Protein AF-A0A0G1ZXP6-F1 (afdb_monomer)

Foldseek 3Di:
DDDPQDQQPVLVVLLVVLVVVLVVLVVCLVPDPDPVLSVLSVVLVVVLVVLVVVLVVVLCVQVDDDPPPPPPPDDDPPDPDDDDDDPVVVSVVRRDDDPLLVVLSVLLVVLLVVLVVCQVPDPDNDSLSVLSNNLSSLLSNLQSQLVVLVVVLDLSSLSSSLSSLVSSLVSLVSNLVSVVVCVVVVVDDPVCVVSNVVSVVSNVVSVVVSVVSVVSNPRPPPPPDD

Solvent-accessible surface area (backbone atoms only — not comparable to full-atom values): 12667 Å² total; per-residue (Å²): 133,87,80,89,74,81,44,62,81,59,56,50,66,56,36,52,53,36,50,50,58,52,50,48,56,64,58,51,65,80,70,67,90,49,72,69,51,46,54,48,51,50,54,53,52,52,51,49,54,55,53,50,53,53,51,50,53,56,48,44,67,73,71,42,84,75,71,78,79,72,80,68,81,78,82,75,77,87,75,86,75,81,90,83,59,61,67,72,55,48,51,61,71,62,34,72,68,57,70,66,57,53,53,47,39,58,50,24,53,54,48,20,53,50,21,46,54,52,32,76,70,38,98,62,60,47,56,48,30,51,47,31,22,59,27,26,45,47,28,48,45,26,45,50,52,14,53,62,25,43,76,66,78,40,50,66,31,17,48,50,16,25,49,27,29,53,50,24,39,51,28,39,50,52,33,43,55,32,52,51,51,37,42,77,69,64,76,48,59,82,83,56,46,62,61,52,53,49,36,54,50,51,43,51,51,38,54,54,51,28,51,56,32,50,71,65,27,78,80,76,82,70,77,74,88,124

Radius of gyration: 20.09 Å; Cα contacts (8 Å, |Δi|>4): 188; chains: 1; bounding box: 56×38×57 Å

Sequence (226 aa):
MPHNHHPWMFLRDEIDVLEEEFDALFDHKNHAHDPVAHEAEERILEEQVVTEEQSEAELAVRLGPRKEFSSAPMEIPSLAIEPALPLKEALRQSAARDPFYERVFEWAGRLGVWARARYETGNEKQSDFFRIQVNAYLVPVKLASAFGHEAQEDSSAALIAAKEADLAQVYVRRIRESLEKLQAASIIATEENDLLREAEHVEKELKEMRGRWSSRAPWSGRNSAL

Mean predicted aligned error: 11.63 Å

Nearest PDB structures (foldseek):
  2z1q-assembly1_A  TM=5.135E-01  e=1.456E+00  Thermus thermophilus HB8
  2c08-assembly1_A-2  TM=3.051E-01  e=8.076E+00  Rattus norvegicus
  7nsu-assembly1_D  TM=2.491E-01  e=7.701E+00  Escherichia coli

Organism: NCBI:txid1618980

Secondary structure (DSSP, 8-state):
-------THHHHHHHHHHHHHHHHHHHHGGG-S-HHHHHHHHHHHHHHHHHHHHHHHHHHHHH-S-----------------SSS-HHHHHHHH----HHHHHHHHHHHHHHHHHHHHHHH-SS--HHHHHHHHHHHHHHHHHHHHHHHHTT-SHHHHHHHHHHHHHHHHHHHHHHHHHHHHHHTT-S-GGGHHHHHHHHHHHHHHHHHHHHHHHHS---------

Structure (mmCIF, N/CA/C/O backbone):
data_AF-A0A0G1ZXP6-F1
#
_entry.id   AF-A0A0G1ZXP6-F1
#
loop_
_atom_site.group_PDB
_atom_site.id
_atom_site.type_symbol
_atom_site.label_atom_id
_atom_site.label_alt_id
_atom_site.label_comp_id
_atom_site.label_asym_id
_atom_site.label_entity_id
_atom_site.label_seq_id
_atom_site.pdbx_PDB_ins_code
_atom_site.Cartn_x
_atom_site.Cartn_y
_atom_site.Cartn_z
_atom_site.occupancy
_atom_site.B_iso_or_equiv
_atom_site.auth_seq_id
_atom_site.auth_comp_id
_atom_site.auth_asym_id
_atom_site.auth_atom_id
_atom_site.pdbx_PDB_model_num
ATOM 1 N N . MET A 1 1 ? 10.315 -22.720 -28.722 1.00 30.92 1 MET A N 1
ATOM 2 C CA . MET A 1 1 ? 10.388 -21.263 -28.494 1.00 30.92 1 MET A CA 1
ATOM 3 C C . MET A 1 1 ? 9.194 -20.931 -27.617 1.00 30.92 1 MET A C 1
ATOM 5 O O . MET A 1 1 ? 8.090 -21.125 -28.111 1.00 30.92 1 MET A O 1
ATOM 9 N N . PRO A 1 2 ? 9.344 -20.615 -26.322 1.00 33.34 2 PRO A N 1
ATOM 10 C CA . PRO A 1 2 ? 8.181 -20.297 -25.508 1.00 33.34 2 PRO A CA 1
ATOM 11 C C . PRO A 1 2 ? 7.702 -18.886 -25.866 1.00 33.34 2 PRO A C 1
ATOM 13 O O . PRO A 1 2 ? 8.503 -17.966 -26.008 1.00 33.34 2 PRO A O 1
ATOM 16 N N . HIS A 1 3 ? 6.400 -18.767 -26.099 1.00 30.97 3 HIS A N 1
ATOM 17 C CA . HIS A 1 3 ? 5.714 -17.528 -26.430 1.00 30.97 3 HIS A CA 1
ATOM 18 C C . HIS A 1 3 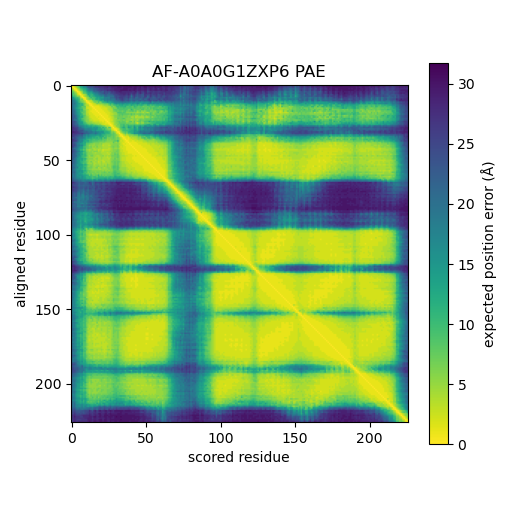? 5.646 -16.634 -25.184 1.00 30.97 3 HIS A C 1
ATOM 20 O O . HIS A 1 3 ? 5.116 -17.055 -24.158 1.00 30.97 3 HIS A O 1
ATOM 26 N N . ASN A 1 4 ? 6.174 -15.411 -25.281 1.00 36.88 4 ASN A N 1
ATOM 27 C CA . ASN A 1 4 ? 5.934 -14.345 -24.311 1.00 36.88 4 ASN A CA 1
ATOM 28 C C . ASN A 1 4 ? 4.442 -13.977 -24.358 1.00 36.88 4 ASN A C 1
ATOM 30 O O . ASN A 1 4 ? 3.995 -13.254 -25.248 1.00 36.88 4 ASN A O 1
ATOM 34 N N . HIS A 1 5 ? 3.658 -14.526 -23.432 1.00 40.06 5 HIS A N 1
ATOM 35 C CA . HIS A 1 5 ? 2.297 -14.076 -23.162 1.00 40.06 5 HIS A CA 1
ATOM 36 C C . HIS A 1 5 ? 2.373 -12.860 -22.240 1.00 40.06 5 HIS A C 1
ATOM 38 O O . HIS A 1 5 ? 2.942 -12.936 -21.158 1.00 40.06 5 HIS A O 1
ATOM 44 N N . HIS A 1 6 ? 1.841 -11.730 -22.697 1.00 45.66 6 HIS A N 1
ATOM 45 C CA . HIS A 1 6 ? 1.860 -10.462 -21.977 1.00 45.66 6 HIS A CA 1
ATOM 46 C C . HIS A 1 6 ? 0.522 -10.266 -21.219 1.00 45.66 6 HIS A C 1
ATOM 48 O O . HIS A 1 6 ? -0.494 -10.022 -21.870 1.00 45.66 6 HIS A O 1
ATOM 54 N N . PRO A 1 7 ? 0.487 -10.373 -19.873 1.00 48.56 7 PRO A N 1
ATOM 55 C CA . PRO A 1 7 ? -0.743 -10.434 -19.060 1.00 48.56 7 PRO A CA 1
ATOM 56 C C . PRO A 1 7 ? -1.408 -9.072 -18.737 1.00 48.56 7 PRO A C 1
ATOM 58 O O . PRO A 1 7 ? -2.367 -9.013 -17.972 1.00 48.56 7 PRO A O 1
ATOM 61 N N . TRP A 1 8 ? -0.928 -7.964 -19.309 1.00 47.22 8 TRP A N 1
ATOM 62 C CA . TRP A 1 8 ? -1.115 -6.605 -18.765 1.00 47.22 8 TRP A CA 1
ATOM 63 C C . TRP A 1 8 ? -2.499 -5.969 -18.927 1.00 47.22 8 TRP A C 1
ATOM 65 O O . TRP A 1 8 ? -2.799 -5.008 -18.225 1.00 47.22 8 TRP A O 1
ATOM 75 N N . MET A 1 9 ? -3.353 -6.459 -19.831 1.00 41.72 9 MET A N 1
ATOM 76 C CA . MET A 1 9 ? -4.638 -5.793 -20.098 1.00 41.72 9 MET A CA 1
ATOM 77 C C . MET A 1 9 ? -5.634 -5.859 -18.926 1.00 41.72 9 MET A C 1
ATOM 79 O O . MET A 1 9 ? -6.533 -5.029 -18.892 1.00 41.72 9 MET A O 1
ATOM 83 N N . PHE A 1 10 ? -5.479 -6.782 -17.967 1.00 49.44 10 PHE A N 1
ATOM 84 C CA . PHE A 1 10 ? -6.429 -6.944 -16.844 1.00 49.44 10 PHE A CA 1
ATOM 85 C C . PHE A 1 10 ? -5.970 -6.317 -15.534 1.00 49.44 10 PHE A C 1
ATOM 87 O O . PHE A 1 10 ? -6.816 -6.001 -14.707 1.00 49.44 10 PHE A O 1
ATOM 94 N N . LEU A 1 11 ? -4.662 -6.079 -15.378 1.00 53.47 11 LEU A N 1
ATOM 95 C CA . LEU A 1 11 ? -4.133 -5.296 -14.259 1.00 53.47 11 LEU A CA 1
ATOM 96 C C . LEU A 1 11 ? -4.748 -3.894 -14.246 1.00 53.47 11 LEU A C 1
ATOM 98 O O . LEU A 1 11 ? -4.990 -3.350 -13.183 1.00 53.47 11 LEU A O 1
ATOM 102 N N . ARG A 1 12 ? -5.037 -3.330 -15.425 1.00 55.81 12 ARG A N 1
ATOM 103 C CA . ARG A 1 12 ? -5.590 -1.983 -15.562 1.00 55.81 12 ARG A CA 1
ATOM 104 C C . ARG A 1 12 ? -6.964 -1.835 -14.903 1.00 55.81 12 ARG A C 1
ATOM 106 O O . ARG A 1 12 ? -7.099 -0.984 -14.046 1.00 55.81 12 ARG A O 1
ATOM 113 N N . ASP A 1 13 ? -7.932 -2.697 -15.220 1.00 63.78 13 ASP A N 1
ATOM 114 C CA . ASP A 1 13 ? -9.278 -2.611 -14.625 1.00 63.78 13 ASP A CA 1
ATOM 115 C C . ASP A 1 13 ? -9.250 -2.826 -13.095 1.00 63.78 13 ASP A C 1
ATOM 117 O O . ASP A 1 13 ? -10.074 -2.280 -12.370 1.00 63.78 13 ASP A O 1
ATOM 121 N N . GLU A 1 14 ? -8.322 -3.648 -12.593 1.00 66.94 14 GLU A N 1
ATOM 122 C CA . GLU A 1 14 ? -8.162 -3.938 -11.160 1.00 66.94 14 GLU A CA 1
ATOM 123 C C . GLU A 1 14 ? -7.475 -2.784 -10.411 1.00 66.94 14 GLU A C 1
ATOM 125 O O . GLU A 1 14 ? -7.875 -2.455 -9.296 1.00 66.94 14 GLU A O 1
ATOM 130 N N . ILE A 1 15 ? -6.467 -2.160 -11.029 1.00 71.44 15 ILE A N 1
ATOM 131 C CA . ILE A 1 15 ? -5.799 -0.953 -10.525 1.00 71.44 15 ILE A CA 1
ATOM 132 C C . ILE A 1 15 ? -6.764 0.225 -10.538 1.00 71.44 15 ILE A C 1
ATOM 134 O O . ILE A 1 15 ? -6.883 0.877 -9.512 1.00 71.44 15 ILE A O 1
ATOM 138 N N . ASP A 1 16 ? -7.488 0.443 -11.639 1.00 69.69 16 ASP A N 1
ATOM 139 C CA . ASP A 1 16 ? -8.437 1.551 -11.780 1.00 69.69 16 ASP A CA 1
ATOM 140 C C . ASP A 1 16 ? -9.476 1.502 -10.639 1.00 69.69 16 ASP A C 1
ATOM 142 O O . ASP A 1 16 ? -9.740 2.511 -9.998 1.00 69.69 16 ASP A O 1
ATOM 146 N N . VAL A 1 17 ? -9.993 0.314 -10.292 1.00 73.44 17 VAL A N 1
ATOM 147 C CA . VAL A 1 17 ? -10.917 0.137 -9.152 1.00 73.44 17 VAL A CA 1
ATOM 148 C C . VAL A 1 17 ? -10.255 0.456 -7.806 1.00 73.44 17 VAL A C 1
ATOM 150 O O . VAL A 1 17 ? -10.886 1.042 -6.929 1.00 73.44 17 VAL A O 1
ATOM 153 N N . LEU A 1 18 ? -9.002 0.047 -7.600 1.00 75.19 18 LEU A N 1
ATOM 154 C CA . LEU A 1 18 ? -8.278 0.317 -6.353 1.00 75.19 18 LEU A CA 1
ATOM 155 C C . LEU A 1 18 ? -7.901 1.796 -6.210 1.00 75.19 18 LEU A C 1
ATOM 157 O O . LEU A 1 18 ? -7.939 2.323 -5.101 1.00 75.19 18 LEU A O 1
ATOM 161 N N . GLU A 1 19 ? -7.550 2.448 -7.316 1.00 75.25 19 GLU A N 1
ATOM 162 C CA . GLU A 1 19 ? -7.310 3.887 -7.396 1.00 75.25 19 GLU A CA 1
ATOM 163 C C . GLU A 1 19 ? -8.611 4.658 -7.157 1.00 75.25 19 GLU A C 1
ATOM 165 O O . GLU A 1 19 ? -8.618 5.560 -6.330 1.00 75.25 19 GLU A O 1
ATOM 170 N N . GLU A 1 20 ? -9.737 4.238 -7.744 1.00 76.81 20 GLU A N 1
ATOM 171 C CA . GLU A 1 20 ? -11.062 4.808 -7.458 1.00 76.81 20 GLU A CA 1
ATOM 172 C C . GLU A 1 20 ? -11.446 4.665 -5.976 1.00 76.81 20 GLU A C 1
ATOM 174 O O . GLU A 1 20 ? -11.922 5.620 -5.360 1.00 76.81 20 GLU A O 1
ATOM 179 N N . GLU A 1 21 ? -11.226 3.494 -5.368 1.00 77.50 21 GLU A N 1
ATOM 180 C CA . GLU A 1 21 ? -11.475 3.284 -3.935 1.00 77.50 21 GLU A CA 1
ATOM 181 C C . GLU A 1 21 ? -10.544 4.132 -3.058 1.00 77.50 21 GLU A C 1
ATOM 183 O O . GLU A 1 21 ? -10.959 4.570 -1.986 1.00 77.50 21 GLU A O 1
ATOM 188 N N . PHE A 1 22 ? -9.305 4.381 -3.490 1.00 76.81 22 PHE A N 1
ATOM 189 C CA . PHE A 1 22 ? -8.360 5.258 -2.798 1.00 76.81 22 PHE A CA 1
ATOM 190 C C . PHE A 1 22 ? -8.745 6.737 -2.935 1.00 76.81 22 PHE A C 1
ATOM 192 O O . PHE A 1 22 ? -8.796 7.448 -1.930 1.00 76.81 22 PHE A O 1
ATOM 199 N N . ASP A 1 23 ? -9.098 7.188 -4.135 1.00 75.44 23 ASP A N 1
ATOM 200 C CA . ASP A 1 23 ? -9.564 8.548 -4.416 1.00 75.44 23 ASP A CA 1
ATOM 201 C C . ASP A 1 23 ? -10.859 8.854 -3.656 1.00 75.44 23 ASP A C 1
ATOM 203 O O . ASP A 1 23 ? -11.009 9.927 -3.062 1.00 75.44 23 ASP A O 1
ATOM 207 N N . ALA A 1 24 ? -11.760 7.873 -3.547 1.00 76.44 24 ALA A N 1
ATOM 208 C CA . ALA A 1 24 ? -12.967 7.994 -2.740 1.00 76.44 24 ALA A CA 1
ATOM 209 C C . ALA A 1 24 ? -12.666 8.299 -1.258 1.00 76.44 24 ALA A C 1
ATOM 211 O O . ALA A 1 24 ? -13.471 8.964 -0.601 1.00 76.44 24 ALA A O 1
ATOM 212 N N . LEU A 1 25 ? -11.511 7.878 -0.716 1.00 72.88 25 LEU A N 1
ATOM 213 C CA . LEU A 1 25 ? -11.093 8.229 0.652 1.00 72.88 25 LEU A CA 1
ATOM 214 C C . LEU A 1 25 ? -10.750 9.720 0.776 1.00 72.88 25 LEU A C 1
ATOM 216 O O . LEU A 1 25 ? -11.045 10.326 1.810 1.00 72.88 25 LEU A O 1
ATOM 220 N N . PHE A 1 26 ? -10.188 10.328 -0.272 1.00 67.81 26 PHE A N 1
ATOM 221 C CA . PHE A 1 26 ? -9.949 11.772 -0.327 1.00 67.81 26 PHE A CA 1
ATOM 222 C C . PHE A 1 26 ? -11.243 12.565 -0.497 1.00 67.81 26 PHE A C 1
ATOM 224 O O . PHE A 1 26 ? -11.358 13.650 0.067 1.00 67.81 26 PHE A O 1
ATOM 231 N N . ASP A 1 27 ? -12.241 12.031 -1.199 1.00 64.88 27 ASP A N 1
ATOM 232 C CA . ASP A 1 27 ? -13.547 12.686 -1.330 1.00 64.88 27 ASP A CA 1
ATOM 233 C C . ASP A 1 27 ? -14.359 12.623 -0.028 1.00 64.88 27 ASP A C 1
ATOM 235 O O . ASP A 1 27 ? -15.000 13.606 0.371 1.00 64.88 27 ASP A O 1
ATOM 239 N N . HIS A 1 28 ? -14.269 11.503 0.700 1.00 61.44 28 HIS A N 1
ATOM 240 C CA . HIS A 1 28 ? -14.928 11.309 1.995 1.00 61.44 28 HIS A CA 1
ATOM 241 C C . HIS A 1 28 ? -14.407 12.268 3.088 1.00 61.44 28 HIS A C 1
ATOM 243 O O . HIS A 1 28 ? -15.124 12.550 4.059 1.00 61.44 28 HIS A O 1
ATOM 249 N N . LYS A 1 29 ? -13.212 12.855 2.883 1.00 55.00 29 LYS A N 1
ATOM 250 C CA . LYS A 1 29 ? -12.632 13.970 3.659 1.00 55.00 29 LYS A CA 1
ATOM 251 C C . LYS A 1 29 ? -13.631 15.112 3.861 1.00 55.00 29 LYS A C 1
ATOM 253 O O . LYS A 1 29 ? -13.649 15.745 4.911 1.00 55.00 29 LYS A O 1
ATOM 258 N N . ASN A 1 30 ? -14.510 15.357 2.890 1.00 48.62 30 ASN A N 1
ATOM 259 C CA . ASN A 1 30 ? -15.423 16.497 2.924 1.00 48.62 30 ASN A CA 1
ATOM 260 C C . ASN A 1 30 ? -16.669 16.284 3.805 1.00 48.62 30 ASN A C 1
ATOM 262 O O . ASN A 1 30 ? -17.469 17.214 3.947 1.00 48.62 30 ASN A O 1
ATOM 266 N N . HIS A 1 31 ? -16.888 15.08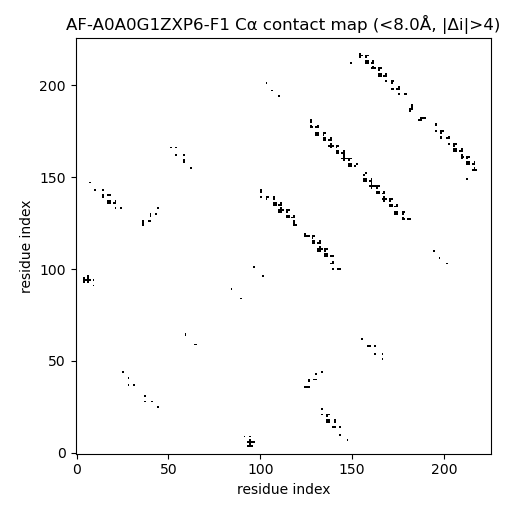6 4.367 1.00 49.62 31 HIS A N 1
ATOM 267 C CA . HIS A 1 31 ? -18.152 14.719 5.033 1.00 49.62 31 HIS A CA 1
ATOM 268 C C . HIS A 1 31 ? -17.997 14.156 6.461 1.00 49.62 31 HIS A C 1
ATOM 270 O O . HIS A 1 31 ? -18.991 13.769 7.079 1.00 49.62 31 HIS A O 1
ATOM 276 N N . ALA A 1 32 ? -16.788 14.127 7.032 1.00 54.56 32 ALA A N 1
ATOM 277 C CA . ALA A 1 32 ? -16.576 13.617 8.387 1.00 54.56 32 ALA A CA 1
ATOM 278 C C . ALA A 1 32 ? -17.096 14.591 9.471 1.00 54.56 32 ALA A C 1
ATOM 280 O O . ALA A 1 32 ? -16.690 15.746 9.547 1.00 54.56 32 ALA A O 1
ATOM 281 N N . HIS A 1 33 ? -17.986 14.110 10.349 1.00 56.25 33 HIS A N 1
ATOM 282 C CA . HIS A 1 33 ? -18.570 14.891 11.454 1.00 56.25 33 HIS A CA 1
ATOM 283 C C . HIS A 1 33 ? -17.721 14.936 12.745 1.00 56.25 33 HIS A C 1
ATOM 285 O O . HIS A 1 33 ? -18.079 15.667 13.667 1.00 56.25 33 HIS A O 1
ATOM 291 N N . ASP A 1 34 ? -16.616 14.184 12.823 1.00 68.19 34 ASP A N 1
ATOM 292 C CA . ASP A 1 34 ? -15.719 14.133 13.991 1.00 68.19 34 ASP A CA 1
ATOM 293 C C . ASP A 1 34 ? -14.355 14.779 13.663 1.00 68.19 34 ASP A C 1
ATOM 295 O O . ASP A 1 34 ? -13.596 14.204 12.875 1.00 68.19 34 ASP A O 1
ATOM 299 N N . PRO A 1 35 ? -14.020 15.940 14.262 1.00 69.62 35 PRO A N 1
ATOM 300 C CA . PRO A 1 35 ? -12.777 16.662 13.991 1.00 69.62 35 PRO A CA 1
ATOM 301 C C . PRO A 1 35 ? -11.495 15.889 14.328 1.00 69.62 35 PRO A C 1
ATOM 303 O O . PRO A 1 35 ? -10.484 16.077 13.657 1.00 69.62 35 PRO A O 1
ATOM 306 N N . VAL A 1 36 ? -11.507 15.035 15.359 1.00 70.00 36 VAL A N 1
ATOM 307 C CA . VAL A 1 36 ? -10.289 14.336 15.817 1.00 70.00 36 VAL A CA 1
ATOM 308 C C . VAL A 1 36 ? -9.959 13.170 14.892 1.00 70.00 36 VAL A C 1
ATOM 310 O O . VAL A 1 36 ? -8.802 12.982 14.512 1.00 70.00 36 VAL A O 1
ATOM 313 N N . ALA A 1 37 ? -10.979 12.407 14.496 1.00 75.44 37 ALA A N 1
ATOM 314 C CA . ALA A 1 37 ? -10.820 11.358 13.497 1.00 75.44 37 ALA A CA 1
ATOM 315 C C . ALA A 1 37 ? -10.368 11.941 12.151 1.00 75.44 37 ALA A C 1
ATOM 317 O O . ALA A 1 37 ? -9.471 11.395 11.518 1.00 75.44 37 ALA A O 1
ATOM 318 N N . HIS A 1 38 ? -10.923 13.093 11.771 1.00 78.50 38 HIS A N 1
ATOM 319 C CA . HIS A 1 38 ? -10.559 13.792 10.545 1.00 78.50 38 HIS A CA 1
ATOM 320 C C . HIS A 1 38 ? -9.086 14.223 10.512 1.00 78.50 38 HIS A C 1
ATOM 322 O O . HIS A 1 38 ? -8.395 13.982 9.527 1.00 78.50 38 HIS A O 1
ATOM 328 N N . GLU A 1 39 ? -8.571 14.801 11.601 1.00 83.25 39 GLU A N 1
ATOM 329 C CA . GLU A 1 39 ? -7.156 15.186 11.681 1.00 83.25 39 GLU A CA 1
ATOM 330 C C . GLU A 1 39 ? -6.228 13.960 11.574 1.00 83.25 39 GLU A C 1
ATOM 332 O O . GLU A 1 39 ? -5.151 14.020 10.981 1.00 83.25 39 GLU A O 1
ATOM 337 N N . ALA A 1 40 ? -6.636 12.820 12.140 1.00 85.12 40 ALA A N 1
ATOM 338 C CA . ALA A 1 40 ? -5.874 11.583 12.025 1.00 85.12 40 ALA A CA 1
ATOM 339 C C . ALA A 1 40 ? -5.904 11.004 10.597 1.00 85.12 40 ALA A C 1
ATOM 341 O O . ALA A 1 40 ? -4.855 10.579 10.111 1.00 85.12 40 ALA A O 1
ATOM 342 N N . GLU A 1 41 ? -7.066 11.006 9.934 1.00 87.06 41 GLU A N 1
ATOM 343 C CA . GLU A 1 41 ? -7.221 10.622 8.522 1.00 87.06 41 GLU A CA 1
ATOM 344 C C . GLU A 1 41 ? -6.332 11.493 7.622 1.00 87.06 41 GLU A C 1
ATOM 346 O O . GLU A 1 41 ? -5.561 10.963 6.823 1.00 87.06 41 GLU A O 1
ATOM 351 N N . GLU A 1 42 ? -6.367 12.818 7.801 1.00 85.94 42 GLU A N 1
ATOM 352 C CA . GLU A 1 42 ? -5.559 13.763 7.025 1.00 85.94 42 GLU A CA 1
ATOM 353 C C . GLU A 1 42 ? -4.065 13.484 7.177 1.00 85.94 42 GLU A C 1
ATOM 355 O O . GLU A 1 42 ? -3.372 13.319 6.175 1.00 85.94 42 GLU A O 1
ATOM 360 N N . ARG A 1 43 ? -3.581 13.303 8.411 1.00 89.25 43 ARG A N 1
ATOM 361 C CA . ARG A 1 43 ? -2.175 12.950 8.653 1.00 89.25 43 ARG A CA 1
ATOM 362 C C . ARG A 1 43 ? -1.768 11.638 7.972 1.00 89.25 43 ARG A C 1
ATOM 364 O O . ARG A 1 43 ? -0.631 11.513 7.523 1.00 89.25 43 ARG A O 1
ATOM 371 N N . ILE A 1 44 ? -2.667 10.654 7.896 1.00 90.81 44 ILE A N 1
ATOM 372 C CA . ILE A 1 44 ? -2.403 9.369 7.227 1.00 90.81 44 ILE A CA 1
ATOM 373 C C . ILE A 1 44 ? -2.331 9.534 5.705 1.00 90.81 44 ILE A C 1
ATOM 375 O O . ILE A 1 44 ? -1.484 8.904 5.068 1.00 90.81 44 ILE A O 1
ATOM 379 N N . LEU A 1 45 ? -3.198 10.361 5.121 1.00 88.88 45 LEU A N 1
ATOM 380 C CA . LEU A 1 45 ? -3.200 10.631 3.683 1.00 88.88 45 LEU A CA 1
ATOM 381 C C . LEU A 1 45 ? -1.997 11.491 3.272 1.00 88.88 45 LEU A C 1
ATOM 383 O O . LEU A 1 45 ? -1.307 11.158 2.310 1.00 88.88 45 LEU A O 1
ATOM 387 N N . GLU A 1 46 ? -1.676 12.534 4.041 1.00 88.69 46 GLU A N 1
ATOM 388 C CA . GLU A 1 46 ? -0.471 13.353 3.851 1.00 88.69 46 GLU A CA 1
ATOM 389 C C . GLU A 1 46 ? 0.806 12.513 3.951 1.00 88.69 46 GLU A C 1
ATOM 391 O O . GLU A 1 46 ? 1.739 12.702 3.170 1.00 88.69 46 GLU A O 1
ATOM 396 N N . GLU A 1 47 ? 0.839 11.532 4.861 1.00 92.19 47 GLU A N 1
ATOM 397 C CA . GLU A 1 47 ? 1.941 10.575 4.938 1.00 92.19 47 GLU A CA 1
ATOM 398 C C . GLU A 1 47 ? 2.143 9.841 3.598 1.00 92.19 47 GLU A C 1
ATOM 400 O O . GLU A 1 47 ? 3.292 9.607 3.209 1.00 92.19 47 GLU A O 1
ATOM 405 N N . GLN A 1 48 ? 1.071 9.499 2.869 1.00 88.88 48 GLN A N 1
ATOM 406 C CA . GLN A 1 48 ? 1.195 8.837 1.565 1.00 88.88 48 GLN A CA 1
ATOM 407 C C . GLN A 1 48 ? 1.778 9.783 0.519 1.00 88.88 48 GLN A C 1
ATOM 409 O O . GLN A 1 48 ? 2.766 9.424 -0.118 1.00 88.88 48 GLN A O 1
ATOM 414 N N . VAL A 1 49 ? 1.249 11.007 0.425 1.00 87.06 49 VAL A N 1
ATOM 415 C CA . VAL A 1 49 ? 1.732 12.031 -0.517 1.00 87.06 49 VAL A CA 1
ATOM 416 C C . VAL A 1 49 ? 3.228 12.275 -0.333 1.00 87.06 49 VAL A C 1
ATOM 418 O O . VAL A 1 49 ? 4.002 12.138 -1.275 1.00 87.06 49 VAL A O 1
ATOM 421 N N . VAL A 1 50 ? 3.665 12.528 0.904 1.00 90.50 50 VAL A N 1
ATOM 422 C CA . VAL A 1 50 ? 5.082 12.780 1.207 1.00 90.50 50 VAL A CA 1
ATOM 423 C C . VAL A 1 50 ? 5.959 11.572 0.860 1.00 90.50 50 VAL A C 1
ATOM 425 O O . VAL A 1 50 ? 7.082 11.738 0.384 1.00 90.50 50 VAL A O 1
ATOM 428 N N . THR A 1 51 ? 5.465 10.351 1.088 1.00 91.62 51 THR A N 1
ATOM 429 C CA . THR A 1 51 ? 6.208 9.120 0.765 1.00 91.62 51 THR A CA 1
ATOM 430 C C . THR A 1 51 ? 6.411 8.971 -0.742 1.00 91.62 51 THR A C 1
ATOM 432 O O . THR A 1 51 ? 7.510 8.622 -1.182 1.00 91.62 51 THR A O 1
ATOM 435 N N . GLU A 1 52 ? 5.372 9.240 -1.532 1.00 89.25 52 GLU A N 1
ATOM 436 C CA . GLU A 1 52 ? 5.431 9.150 -2.991 1.00 89.25 52 GLU A CA 1
ATOM 437 C C . GLU A 1 52 ? 6.299 10.259 -3.591 1.00 89.25 52 GLU A C 1
ATOM 439 O O . GLU A 1 52 ? 7.210 9.958 -4.359 1.00 89.25 52 GLU A O 1
ATOM 444 N N . GLU A 1 53 ? 6.146 11.508 -3.149 1.00 87.88 53 GLU A N 1
ATOM 445 C CA . GLU A 1 53 ? 6.975 12.630 -3.613 1.00 87.88 53 GLU A CA 1
ATOM 446 C C . GLU A 1 53 ? 8.469 12.404 -3.339 1.00 87.88 53 GLU A C 1
ATOM 448 O O . GLU A 1 53 ? 9.321 12.652 -4.198 1.00 87.88 53 GLU A O 1
ATOM 453 N N . GLN A 1 54 ? 8.817 11.895 -2.151 1.00 89.50 54 GLN A N 1
ATOM 454 C CA . GLN A 1 54 ? 10.202 11.541 -1.824 1.00 89.50 54 GLN A CA 1
ATOM 455 C C . GLN A 1 54 ? 10.722 10.424 -2.733 1.00 89.50 54 GLN A C 1
ATOM 457 O O . GLN A 1 54 ? 11.858 10.481 -3.213 1.00 89.50 54 GLN A O 1
ATOM 462 N N . SER A 1 55 ? 9.889 9.415 -2.989 1.00 88.25 55 SER A N 1
ATOM 463 C CA . SER A 1 55 ? 10.216 8.307 -3.880 1.00 88.25 55 SER A CA 1
ATOM 464 C C . SER A 1 55 ? 10.489 8.780 -5.312 1.00 88.25 55 SER A C 1
ATOM 466 O O . SER A 1 55 ? 11.519 8.426 -5.896 1.00 88.25 55 SER A O 1
ATOM 468 N N . GLU A 1 56 ? 9.616 9.630 -5.848 1.00 86.44 56 GLU A N 1
ATOM 469 C CA . GLU A 1 56 ? 9.742 10.216 -7.180 1.00 86.44 56 GLU A CA 1
ATOM 470 C C . GLU A 1 56 ? 10.963 11.128 -7.298 1.00 86.44 56 GLU A C 1
ATOM 472 O O . GLU A 1 56 ? 11.700 11.047 -8.284 1.00 86.44 56 GLU A O 1
ATOM 477 N N . ALA A 1 57 ? 11.229 11.959 -6.286 1.00 85.25 57 ALA A N 1
ATOM 478 C CA . ALA A 1 57 ? 12.395 12.836 -6.264 1.00 85.25 57 ALA A CA 1
ATOM 479 C C . ALA A 1 57 ? 13.707 12.034 -6.301 1.00 85.25 57 ALA A C 1
ATOM 481 O O . ALA A 1 57 ? 14.614 12.350 -7.077 1.00 85.25 57 ALA A O 1
ATOM 482 N N . GLU A 1 58 ? 13.809 10.957 -5.515 1.00 86.38 58 GLU A N 1
ATOM 483 C CA . GLU A 1 58 ? 14.970 10.059 -5.544 1.00 86.38 58 GLU A CA 1
ATOM 484 C C . GLU A 1 58 ? 15.149 9.379 -6.906 1.00 86.38 58 GLU A C 1
ATOM 486 O O . GLU A 1 58 ? 16.275 9.244 -7.400 1.00 86.38 58 GLU A O 1
ATOM 491 N N . LEU A 1 59 ? 14.045 8.947 -7.518 1.00 84.56 59 LEU A N 1
ATOM 492 C CA . LEU A 1 59 ? 14.049 8.319 -8.833 1.00 84.56 59 LEU A CA 1
ATOM 493 C C . LEU A 1 59 ? 14.477 9.314 -9.921 1.00 84.56 59 LEU A C 1
ATOM 495 O O . LEU A 1 59 ? 15.329 8.985 -10.747 1.00 84.56 59 LEU A O 1
ATOM 499 N N . ALA A 1 60 ? 13.965 10.545 -9.884 1.00 83.44 60 ALA A N 1
ATOM 500 C CA . ALA A 1 60 ? 14.322 11.611 -10.817 1.00 83.44 60 ALA A CA 1
ATOM 501 C C . ALA A 1 60 ? 15.823 11.940 -10.766 1.00 83.44 60 ALA A C 1
ATOM 503 O O . ALA A 1 60 ? 16.464 12.074 -11.810 1.00 83.44 60 ALA A O 1
ATOM 504 N N . VAL A 1 61 ? 16.417 11.991 -9.567 1.00 84.31 61 VAL A N 1
ATOM 505 C CA . VAL A 1 61 ? 17.868 12.183 -9.399 1.00 84.31 61 VAL A CA 1
ATOM 506 C C . VAL A 1 61 ? 18.665 11.047 -10.047 1.00 84.31 61 VAL A C 1
ATOM 508 O O . VAL A 1 61 ? 19.702 11.297 -10.661 1.00 84.31 61 VAL A O 1
ATOM 511 N N . ARG A 1 62 ? 18.193 9.798 -9.938 1.00 80.69 62 ARG A N 1
ATOM 512 C CA . ARG A 1 62 ? 18.880 8.622 -10.502 1.00 80.69 62 ARG A CA 1
ATOM 513 C C . ARG A 1 62 ? 18.738 8.500 -12.015 1.00 80.69 62 ARG A C 1
ATOM 515 O O . ARG A 1 62 ? 19.684 8.064 -12.665 1.00 80.69 62 ARG A O 1
ATOM 522 N N . LEU A 1 63 ? 17.580 8.857 -12.563 1.00 79.50 63 LEU A N 1
ATOM 523 C CA . LEU A 1 63 ? 17.316 8.801 -14.003 1.00 79.50 63 LEU A CA 1
ATOM 524 C C . LEU A 1 63 ? 17.934 9.990 -14.763 1.00 79.50 63 LEU A C 1
ATOM 526 O O . LEU A 1 63 ? 18.145 9.894 -15.972 1.00 79.50 63 LEU A O 1
ATOM 530 N N . GLY A 1 64 ? 18.276 11.080 -14.066 1.00 70.38 64 GLY A N 1
ATOM 531 C CA . GLY A 1 64 ? 18.802 12.305 -14.669 1.00 70.38 64 GLY A CA 1
ATOM 532 C C . GLY A 1 64 ? 17.705 13.157 -15.328 1.00 70.38 64 GLY A C 1
ATOM 533 O O . GLY A 1 64 ? 16.523 12.814 -15.253 1.00 70.38 64 GLY A O 1
ATOM 534 N N . PRO A 1 65 ? 18.055 14.296 -15.964 1.00 61.97 65 PRO A N 1
ATOM 535 C CA . PRO A 1 65 ? 17.079 15.127 -16.665 1.00 61.97 65 PRO A CA 1
ATOM 536 C C . PRO A 1 65 ? 16.349 14.276 -17.708 1.00 61.97 65 PRO A C 1
ATOM 538 O O . PRO A 1 65 ? 16.985 13.745 -18.621 1.00 61.97 65 PRO A O 1
ATOM 541 N N . ARG A 1 66 ? 15.026 14.126 -17.532 1.00 51.97 66 ARG A N 1
ATOM 542 C CA . ARG A 1 66 ? 14.142 13.334 -18.396 1.00 51.97 66 ARG A CA 1
ATOM 543 C C . ARG A 1 66 ? 14.484 13.620 -19.862 1.00 51.97 66 ARG A C 1
ATOM 545 O O . ARG A 1 66 ? 14.147 14.683 -20.377 1.00 51.97 66 ARG A O 1
ATOM 552 N N . LYS A 1 67 ? 15.077 12.654 -20.572 1.00 45.00 67 LYS A N 1
ATOM 553 C CA . LYS A 1 67 ? 14.643 12.470 -21.958 1.00 45.00 67 LYS A CA 1
ATOM 554 C C . LYS A 1 67 ? 13.188 12.080 -21.814 1.00 45.00 67 LYS A C 1
ATOM 556 O O . LYS A 1 67 ? 12.910 11.093 -21.142 1.00 45.00 67 LYS A O 1
ATOM 561 N N . GLU A 1 68 ? 12.295 12.925 -22.312 1.00 41.72 68 GLU A N 1
ATOM 562 C CA . GLU A 1 68 ? 10.870 12.637 -22.394 1.00 41.72 68 GLU A CA 1
ATOM 563 C C . GLU A 1 68 ? 10.716 11.169 -22.790 1.00 41.72 68 GLU A C 1
ATOM 565 O O . GLU A 1 68 ? 11.131 10.766 -23.881 1.00 41.72 68 GLU A O 1
ATOM 570 N N . PHE A 1 69 ? 10.237 10.348 -21.854 1.00 43.53 69 PHE A N 1
ATOM 571 C CA . PHE A 1 69 ? 9.842 8.989 -22.163 1.00 43.53 69 PHE A CA 1
ATOM 572 C C . PHE A 1 69 ? 8.643 9.157 -23.083 1.00 43.53 69 PHE A C 1
ATOM 574 O O . PHE A 1 69 ? 7.524 9.389 -22.633 1.00 43.53 69 PHE A O 1
ATOM 581 N N . SER A 1 70 ? 8.920 9.172 -24.386 1.00 37.53 70 SER A N 1
ATOM 582 C CA . SER A 1 70 ? 7.909 9.028 -25.413 1.00 37.53 70 SER A CA 1
ATOM 583 C C . SER A 1 70 ? 7.120 7.789 -25.027 1.00 37.53 70 SER A C 1
ATOM 585 O O . SER A 1 70 ? 7.669 6.685 -25.022 1.00 37.53 70 SER A O 1
ATOM 587 N N . SER A 1 71 ? 5.857 7.976 -24.657 1.00 40.06 71 SER A N 1
ATOM 588 C CA . SER A 1 71 ? 4.868 6.914 -24.659 1.00 40.06 71 SER A CA 1
ATOM 589 C C . SER A 1 71 ? 4.716 6.473 -26.111 1.00 40.06 71 SER A C 1
ATOM 591 O O . SER A 1 71 ? 3.817 6.901 -26.833 1.00 40.06 71 SER A O 1
ATOM 593 N N . ALA A 1 72 ? 5.671 5.671 -26.585 1.00 33.69 72 ALA A N 1
ATOM 594 C CA . ALA A 1 72 ? 5.576 5.051 -27.886 1.00 33.69 72 ALA A CA 1
ATOM 595 C C . ALA A 1 72 ? 4.252 4.271 -27.891 1.00 33.69 72 ALA A C 1
ATOM 597 O O . ALA A 1 72 ? 4.022 3.479 -26.971 1.00 33.69 72 ALA A O 1
ATOM 598 N N . PRO A 1 73 ? 3.352 4.517 -28.857 1.00 33.09 73 PRO A N 1
ATOM 599 C CA . PRO A 1 73 ? 2.138 3.732 -28.967 1.00 33.09 73 PRO A CA 1
ATOM 600 C C . PRO A 1 73 ? 2.545 2.265 -29.121 1.00 33.09 73 PRO A C 1
ATOM 602 O O . PRO A 1 73 ? 3.251 1.896 -30.057 1.00 33.09 73 PRO A O 1
ATOM 605 N N . MET A 1 74 ? 2.158 1.454 -28.141 1.00 40.88 74 MET A N 1
ATOM 606 C CA . MET A 1 74 ? 2.478 0.036 -28.081 1.00 40.88 74 MET A CA 1
ATOM 607 C C . MET A 1 74 ? 1.706 -0.669 -29.204 1.00 40.88 74 MET A C 1
ATOM 609 O O . MET A 1 74 ? 0.474 -0.684 -29.202 1.00 40.88 74 MET A O 1
ATOM 613 N N . GLU A 1 75 ? 2.413 -1.206 -30.198 1.00 29.95 75 GLU A N 1
ATOM 614 C CA . GLU A 1 75 ? 1.794 -2.008 -31.253 1.00 29.95 75 GLU A CA 1
ATOM 615 C C . GLU A 1 75 ? 1.252 -3.305 -30.641 1.00 29.95 75 GLU A C 1
ATOM 617 O O . GLU A 1 75 ? 2.008 -4.158 -30.178 1.00 29.95 75 GLU A O 1
ATOM 622 N N . ILE A 1 76 ? -0.075 -3.445 -30.619 1.00 39.03 76 ILE A N 1
ATOM 623 C CA . ILE A 1 76 ? -0.758 -4.662 -30.178 1.00 39.03 76 ILE A CA 1
ATOM 624 C C . ILE A 1 76 ? -0.495 -5.748 -31.235 1.00 39.03 76 ILE A C 1
ATOM 626 O O . ILE A 1 76 ? -0.922 -5.579 -32.383 1.00 39.03 76 ILE A O 1
ATOM 630 N N . PRO A 1 77 ? 0.158 -6.876 -30.898 1.00 36.09 77 PRO A N 1
ATOM 631 C CA . PRO A 1 77 ? 0.266 -7.993 -31.823 1.00 36.09 77 PRO A CA 1
ATOM 632 C C . PRO A 1 77 ?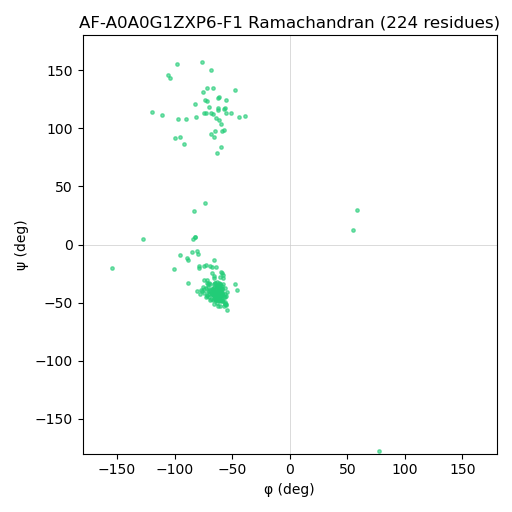 -1.138 -8.510 -32.139 1.00 36.09 77 PRO A C 1
ATOM 634 O O . PRO A 1 77 ? -1.917 -8.808 -31.234 1.00 36.09 77 PRO A O 1
ATOM 637 N N . SER A 1 78 ? -1.463 -8.614 -33.427 1.00 35.47 78 SER A N 1
ATOM 638 C CA . SER A 1 78 ? -2.726 -9.180 -33.906 1.00 35.47 78 SER A CA 1
ATOM 639 C C . SER A 1 78 ? -2.871 -10.626 -33.416 1.00 35.47 78 SER A C 1
ATOM 641 O O . SER A 1 78 ? -2.294 -11.553 -33.987 1.00 35.47 78 SER A O 1
ATOM 643 N N . LEU A 1 79 ? -3.607 -10.823 -32.320 1.00 45.12 79 LEU A N 1
ATOM 644 C CA . LEU A 1 79 ? -3.998 -12.140 -31.834 1.00 45.12 79 LEU A CA 1
ATOM 645 C C . LEU A 1 79 ? -5.098 -12.671 -32.756 1.00 45.12 79 LEU A C 1
ATOM 647 O O . LEU A 1 79 ? -6.207 -12.141 -32.796 1.00 45.12 79 LEU A O 1
ATOM 651 N N . ALA A 1 80 ? -4.791 -13.731 -33.501 1.00 43.12 80 ALA A N 1
ATOM 652 C CA . ALA A 1 80 ? -5.801 -14.533 -34.175 1.00 43.12 80 ALA A CA 1
ATOM 653 C C . ALA A 1 80 ? -6.620 -15.270 -33.102 1.00 43.12 80 ALA A C 1
ATOM 655 O O . ALA A 1 80 ? -6.202 -16.304 -32.588 1.00 43.12 80 ALA A O 1
ATOM 656 N N . ILE A 1 81 ? -7.755 -14.690 -32.709 1.00 44.91 81 ILE A N 1
ATOM 657 C CA . ILE A 1 81 ? -8.676 -15.279 -31.732 1.00 44.91 81 ILE A CA 1
ATOM 658 C C . ILE A 1 81 ? -9.555 -16.296 -32.470 1.00 44.91 81 ILE A C 1
ATOM 660 O O . ILE A 1 81 ? -10.409 -15.917 -33.274 1.00 44.91 81 ILE A O 1
ATOM 664 N N . GLU A 1 82 ? -9.351 -17.588 -32.209 1.00 44.03 82 GLU A N 1
ATOM 665 C CA . GLU A 1 82 ? -10.302 -18.627 -32.616 1.00 44.03 82 GLU A CA 1
ATOM 666 C C . GLU A 1 82 ? -11.623 -18.470 -31.829 1.00 44.03 82 GLU A C 1
ATOM 668 O O . GLU A 1 82 ? -11.595 -18.254 -30.612 1.00 44.03 82 GLU A O 1
ATOM 673 N N . PRO A 1 83 ? -12.799 -18.546 -32.480 1.00 49.59 83 PRO A N 1
ATOM 674 C CA . PRO A 1 83 ? -14.056 -18.168 -31.851 1.00 49.59 83 PRO A CA 1
ATOM 675 C C . PRO A 1 83 ? -14.708 -19.366 -31.153 1.00 49.59 83 PRO A C 1
ATOM 677 O O . PRO A 1 83 ? -15.272 -20.240 -31.808 1.00 49.59 83 PRO A O 1
ATOM 680 N N . ALA A 1 84 ? -14.696 -19.380 -29.819 1.00 55.56 84 ALA A N 1
ATOM 681 C CA . ALA A 1 84 ? -15.628 -20.213 -29.044 1.00 55.56 84 ALA A CA 1
ATOM 682 C C . ALA A 1 84 ? -15.928 -19.696 -27.627 1.00 55.56 84 ALA A C 1
ATOM 684 O O . ALA A 1 84 ? -16.955 -20.061 -27.062 1.00 55.56 84 ALA A O 1
ATOM 685 N N . LEU A 1 85 ? -15.084 -18.833 -27.056 1.00 46.84 85 LEU A N 1
ATOM 686 C CA . LEU A 1 85 ? -15.320 -18.231 -25.744 1.00 46.84 85 LEU A CA 1
ATOM 687 C C . LEU A 1 85 ? -15.773 -16.772 -25.902 1.00 46.84 85 LEU A C 1
ATOM 689 O O . LEU A 1 85 ? -15.267 -16.075 -26.788 1.00 46.84 85 LEU A O 1
ATOM 693 N N . PRO A 1 86 ? -16.696 -16.273 -25.056 1.00 64.62 86 PRO A N 1
ATOM 694 C CA . PRO A 1 86 ? -16.924 -14.841 -24.917 1.00 64.62 86 PRO A CA 1
ATOM 695 C C . PRO A 1 86 ? -15.575 -14.135 -24.769 1.00 64.62 86 PRO A C 1
ATOM 697 O O . PRO A 1 86 ? -14.748 -14.574 -23.971 1.00 64.62 86 PRO A O 1
ATOM 700 N N . LEU A 1 87 ? -15.345 -13.049 -25.517 1.00 51.06 87 LEU A N 1
ATOM 701 C CA . LEU A 1 87 ? -14.061 -12.331 -25.545 1.00 51.06 87 LEU A CA 1
ATOM 702 C C . LEU A 1 87 ? -13.512 -12.094 -24.130 1.00 51.06 87 LEU A C 1
ATOM 704 O O . LEU A 1 87 ? -12.338 -12.319 -23.892 1.00 51.06 87 LEU A O 1
ATOM 708 N N . LYS A 1 88 ? -14.386 -11.764 -23.172 1.00 47.16 88 LYS A N 1
ATOM 709 C CA . LYS A 1 88 ? -14.065 -11.554 -21.753 1.00 47.16 88 LYS A CA 1
ATOM 710 C C . LYS A 1 88 ? -13.518 -12.799 -21.030 1.00 47.16 88 LYS A C 1
ATOM 712 O O . LYS A 1 88 ? -12.659 -12.665 -20.167 1.00 47.16 88 LYS A O 1
ATOM 717 N N . GLU A 1 89 ? -13.994 -13.997 -21.365 1.00 44.28 89 GLU A N 1
ATOM 718 C CA . GLU A 1 89 ? -13.515 -15.270 -20.801 1.00 44.28 89 GLU A CA 1
ATOM 719 C C . GLU A 1 89 ? -12.229 -15.748 -21.477 1.00 44.28 89 GLU A C 1
ATOM 721 O O . GLU A 1 89 ? -11.317 -16.183 -20.779 1.00 44.28 89 GLU A O 1
ATOM 726 N N . ALA A 1 90 ? -12.111 -15.592 -22.800 1.00 46.81 90 ALA A N 1
ATOM 727 C CA . ALA A 1 90 ? -10.869 -15.874 -23.528 1.00 46.81 90 ALA A CA 1
ATOM 728 C C . ALA A 1 90 ? -9.716 -14.991 -23.023 1.00 46.81 90 ALA A C 1
ATOM 730 O O . ALA A 1 90 ? -8.609 -15.459 -22.775 1.00 46.81 90 ALA A O 1
ATOM 731 N N . LEU A 1 91 ? -10.019 -13.714 -22.802 1.00 48.69 91 LEU A N 1
ATOM 732 C CA . LEU A 1 91 ? -9.116 -12.710 -22.264 1.00 48.69 91 LEU A CA 1
ATOM 733 C C . LEU A 1 91 ? -8.699 -13.016 -20.811 1.00 48.69 91 LEU A C 1
ATOM 735 O O . LEU A 1 91 ? -7.500 -13.083 -20.541 1.00 48.69 91 LEU A O 1
ATOM 739 N N . ARG A 1 92 ? -9.654 -13.338 -19.919 1.00 49.31 92 ARG A N 1
ATOM 740 C CA . ARG A 1 92 ? -9.377 -13.788 -18.536 1.00 49.31 92 ARG A CA 1
ATOM 741 C C . ARG A 1 92 ? -8.530 -15.060 -18.460 1.00 49.31 92 ARG A C 1
ATOM 743 O O . ARG A 1 92 ? -7.699 -15.171 -17.571 1.00 49.31 92 ARG A O 1
ATOM 750 N N . GLN A 1 93 ? -8.740 -16.017 -19.362 1.00 41.47 93 GLN A N 1
ATOM 751 C CA . GLN A 1 93 ? -7.989 -17.279 -19.389 1.00 41.47 93 GLN A CA 1
ATOM 752 C C . GLN A 1 93 ? -6.593 -17.138 -20.020 1.00 41.47 93 GLN A C 1
ATOM 754 O O . GLN A 1 93 ? -5.729 -17.976 -19.777 1.00 41.47 93 GLN A O 1
ATOM 759 N N . SER A 1 94 ? -6.360 -16.090 -20.820 1.00 43.22 94 SER A N 1
ATOM 760 C CA . SER A 1 94 ? -5.091 -15.862 -21.532 1.00 43.22 94 SER A CA 1
ATOM 761 C C . SER A 1 94 ? -4.040 -15.065 -20.745 1.00 43.22 94 SER A C 1
ATOM 763 O O . SER A 1 94 ? -2.871 -15.053 -21.129 1.00 43.22 94 SER A O 1
ATOM 765 N N . ALA A 1 95 ? -4.426 -14.421 -19.640 1.00 54.69 95 ALA A N 1
ATOM 766 C CA . ALA A 1 95 ? -3.522 -13.674 -18.774 1.00 54.69 95 ALA A CA 1
ATOM 767 C C . ALA A 1 95 ? -3.147 -14.515 -17.550 1.00 54.69 95 ALA A C 1
ATOM 769 O O . ALA A 1 95 ? -3.831 -14.500 -16.530 1.00 54.69 95 ALA A O 1
ATOM 770 N N . ALA A 1 96 ? -2.051 -15.265 -17.648 1.00 57.72 96 ALA A N 1
ATOM 771 C CA . ALA A 1 96 ? -1.442 -15.852 -16.463 1.00 57.72 96 ALA A CA 1
ATOM 772 C C . ALA A 1 96 ? -0.940 -14.708 -15.568 1.00 57.72 96 ALA A C 1
ATOM 774 O O . ALA A 1 96 ? 0.006 -14.007 -15.934 1.00 57.72 96 ALA A O 1
ATOM 775 N N . ARG A 1 97 ? -1.605 -14.489 -14.430 1.00 66.81 97 ARG A N 1
ATOM 776 C CA . ARG A 1 97 ? -1.122 -13.558 -13.408 1.00 66.81 97 ARG A CA 1
ATOM 777 C C . ARG A 1 97 ? 0.144 -14.119 -12.777 1.00 66.81 97 ARG A C 1
ATOM 779 O O . ARG A 1 97 ? 0.315 -15.336 -12.676 1.00 66.81 97 ARG A O 1
ATOM 786 N N . ASP A 1 98 ? 1.018 -13.223 -12.333 1.00 80.94 98 ASP A N 1
ATOM 787 C CA . ASP A 1 98 ? 2.093 -13.634 -11.443 1.00 80.94 98 ASP A CA 1
ATOM 788 C C . ASP A 1 98 ? 1.465 -14.189 -10.140 1.00 80.94 98 ASP A C 1
ATOM 790 O O . ASP A 1 98 ? 0.629 -13.507 -9.536 1.00 80.94 98 ASP A O 1
ATOM 794 N N . PRO A 1 99 ? 1.810 -15.417 -9.702 1.00 84.38 99 PRO A N 1
ATOM 795 C CA . PRO A 1 99 ? 1.193 -16.028 -8.523 1.00 84.38 99 PRO A CA 1
ATOM 796 C C . PRO A 1 99 ? 1.411 -15.237 -7.229 1.00 84.38 99 PRO A C 1
ATOM 798 O O . PRO A 1 99 ? 0.595 -15.320 -6.310 1.00 84.38 99 PRO A O 1
ATOM 801 N N . PHE A 1 100 ? 2.511 -14.483 -7.133 1.00 87.12 100 PHE A N 1
ATOM 802 C CA . PHE A 1 100 ? 2.754 -13.606 -5.996 1.00 87.12 100 PHE A CA 1
ATOM 803 C C . PHE A 1 100 ? 1.824 -12.391 -6.048 1.00 87.12 100 PHE A C 1
ATOM 805 O O . PHE A 1 100 ? 1.189 -12.083 -5.040 1.00 87.12 100 PHE A O 1
ATOM 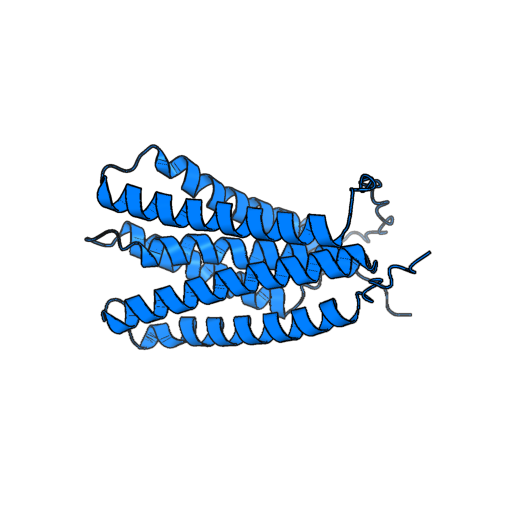812 N N . TYR A 1 101 ? 1.664 -11.763 -7.219 1.00 86.44 101 TYR A N 1
ATOM 813 C CA . TYR A 1 101 ? 0.699 -10.672 -7.396 1.00 86.44 101 TYR A CA 1
ATOM 814 C C . TYR A 1 101 ? -0.725 -11.084 -7.014 1.00 86.44 101 TYR A C 1
ATOM 816 O O . TYR A 1 101 ? -1.374 -10.390 -6.237 1.00 86.44 101 TYR A O 1
ATOM 824 N N . GLU A 1 102 ? -1.200 -12.224 -7.519 1.00 85.88 102 GLU A N 1
ATOM 825 C CA . GLU A 1 102 ? -2.567 -12.695 -7.266 1.00 85.88 102 GLU A CA 1
ATOM 826 C C . GLU A 1 102 ? -2.819 -12.929 -5.771 1.00 85.88 102 GLU A C 1
ATOM 828 O O . GLU A 1 102 ? -3.815 -12.456 -5.221 1.00 85.88 102 GLU A O 1
ATOM 833 N N . ARG A 1 103 ? -1.861 -13.556 -5.078 1.00 89.56 103 ARG A N 1
ATOM 834 C CA . ARG A 1 103 ? -1.941 -13.759 -3.628 1.00 89.56 103 ARG A CA 1
ATOM 835 C C . ARG A 1 103 ? -1.982 -12.437 -2.861 1.00 89.56 103 ARG A C 1
ATOM 837 O O . ARG A 1 103 ? -2.783 -12.289 -1.936 1.00 89.56 103 ARG A O 1
ATOM 844 N N . VAL A 1 104 ? -1.137 -11.478 -3.244 1.00 90.31 104 VAL A N 1
ATOM 845 C CA . VAL A 1 104 ? -1.098 -10.142 -2.633 1.00 90.31 104 VAL A CA 1
ATOM 846 C C . VAL A 1 104 ? -2.409 -9.402 -2.866 1.00 90.31 104 VAL A C 1
ATOM 848 O O . VAL A 1 104 ? -2.942 -8.829 -1.921 1.00 90.31 104 VAL A O 1
ATOM 851 N N . PHE A 1 105 ? -2.953 -9.447 -4.080 1.00 88.56 105 PHE A N 1
ATOM 852 C CA . PHE A 1 105 ? -4.216 -8.806 -4.431 1.00 88.56 105 PHE A CA 1
ATOM 853 C C . PHE A 1 105 ? -5.383 -9.356 -3.594 1.00 88.56 105 PHE A C 1
ATOM 855 O O . PHE A 1 105 ? -6.125 -8.591 -2.979 1.00 88.56 105 PHE A O 1
ATOM 862 N N . GLU A 1 106 ? -5.507 -10.682 -3.481 1.00 87.88 106 GLU A N 1
ATOM 863 C CA . GLU A 1 106 ? -6.551 -11.319 -2.666 1.00 87.88 106 GLU A CA 1
ATOM 864 C C . GLU A 1 106 ? -6.405 -11.035 -1.164 1.00 87.88 106 GLU A C 1
ATOM 866 O O . GLU A 1 106 ? -7.398 -10.876 -0.444 1.00 87.88 106 GLU A O 1
ATOM 871 N N . TRP A 1 107 ? -5.174 -11.014 -0.654 1.00 92.31 107 TRP A N 1
ATOM 872 C CA . TRP A 1 107 ? -4.901 -10.661 0.738 1.00 92.31 107 TRP A CA 1
ATOM 873 C C . TRP A 1 107 ? -5.243 -9.193 1.016 1.00 92.31 107 TRP A C 1
ATOM 875 O O . TRP A 1 107 ? -6.017 -8.911 1.932 1.00 92.31 107 TRP A O 1
ATOM 885 N N . ALA A 1 108 ? -4.727 -8.282 0.194 1.00 91.06 108 ALA A N 1
ATOM 886 C CA . ALA A 1 108 ? -4.920 -6.846 0.320 1.00 91.06 108 ALA A CA 1
ATOM 887 C C . ALA A 1 108 ? -6.397 -6.449 0.207 1.00 91.06 108 ALA A C 1
ATOM 889 O O . ALA A 1 108 ? -6.892 -5.692 1.039 1.00 91.06 108 ALA A O 1
ATOM 890 N N . GLY A 1 109 ? -7.133 -7.019 -0.754 1.00 86.69 109 GLY A N 1
ATOM 891 C CA . GLY A 1 109 ? -8.563 -6.760 -0.916 1.00 86.69 109 GLY A CA 1
ATOM 892 C C . GLY A 1 109 ? -9.378 -7.180 0.311 1.00 86.69 109 GLY A C 1
ATOM 893 O O . GLY A 1 109 ? -10.180 -6.401 0.828 1.00 86.69 109 GLY A O 1
ATOM 894 N N . ARG A 1 110 ? -9.131 -8.386 0.847 1.00 89.00 110 ARG A N 1
ATOM 895 C CA . ARG A 1 110 ? -9.792 -8.849 2.082 1.00 89.00 110 ARG A CA 1
ATOM 896 C C . ARG A 1 110 ? -9.446 -7.967 3.277 1.00 89.00 110 ARG A C 1
ATOM 898 O O . ARG A 1 110 ? -10.329 -7.648 4.072 1.00 89.00 110 ARG A O 1
ATOM 905 N N . LEU A 1 111 ? -8.179 -7.574 3.394 1.00 90.44 111 LEU A N 1
ATOM 906 C CA . LEU A 1 111 ? -7.694 -6.729 4.476 1.00 90.44 111 LEU A CA 1
ATOM 907 C C . LEU A 1 111 ? -8.304 -5.322 4.422 1.00 90.44 111 LEU A C 1
ATOM 909 O O . LEU A 1 111 ? -8.745 -4.823 5.454 1.00 90.44 111 LEU A O 1
ATOM 913 N N . GLY A 1 112 ? -8.382 -4.711 3.238 1.00 88.12 112 GLY A N 1
ATOM 914 C CA . GLY A 1 112 ? -8.986 -3.393 3.042 1.00 88.12 112 GLY A CA 1
ATOM 915 C C . GLY A 1 112 ? -10.472 -3.375 3.401 1.00 88.12 112 GLY A C 1
ATOM 916 O O . GLY A 1 112 ? -10.903 -2.530 4.185 1.00 88.12 112 GLY A O 1
ATOM 917 N N . VAL A 1 113 ? -11.240 -4.366 2.931 1.00 87.25 113 VAL A N 1
ATOM 918 C CA . VAL A 1 113 ? -12.668 -4.514 3.277 1.00 87.25 113 VAL A CA 1
ATOM 919 C C . VAL A 1 113 ? -12.862 -4.730 4.779 1.00 87.25 113 VAL A C 1
ATOM 921 O O . VAL A 1 113 ? -13.728 -4.102 5.390 1.00 87.25 113 VAL A O 1
ATOM 924 N N . TRP A 1 114 ? -12.052 -5.596 5.392 1.00 89.12 114 TRP A N 1
ATOM 925 C CA . TRP A 1 114 ? -12.095 -5.832 6.836 1.00 89.12 114 TRP A CA 1
ATOM 926 C C . TRP A 1 114 ? -11.792 -4.555 7.627 1.00 89.12 114 TRP A C 1
ATOM 928 O O . TRP A 1 114 ? -12.544 -4.204 8.538 1.00 89.12 114 TRP A O 1
ATOM 938 N N . ALA A 1 115 ? -10.733 -3.834 7.258 1.00 89.62 115 ALA A N 1
ATOM 939 C CA . ALA A 1 115 ? -10.308 -2.624 7.947 1.00 89.62 115 ALA A CA 1
ATOM 940 C C . ALA A 1 115 ? -11.357 -1.512 7.826 1.00 89.62 115 ALA A C 1
ATOM 942 O O . ALA A 1 115 ? -11.711 -0.902 8.834 1.00 89.62 115 ALA A O 1
ATOM 943 N N . ARG A 1 116 ? -11.937 -1.330 6.634 1.00 87.81 116 ARG A N 1
ATOM 944 C CA . ARG A 1 116 ? -13.061 -0.415 6.400 1.00 87.81 116 ARG A CA 1
ATOM 945 C C . ARG A 1 116 ? -14.246 -0.736 7.308 1.00 87.81 116 ARG A C 1
ATOM 947 O O . ARG A 1 116 ? -14.731 0.135 8.023 1.00 87.81 116 ARG A O 1
ATOM 954 N N . ALA A 1 117 ? -14.679 -1.997 7.334 1.00 86.56 117 ALA A N 1
ATOM 955 C CA . ALA A 1 117 ? -15.815 -2.415 8.150 1.00 86.56 117 ALA A CA 1
ATOM 956 C C . ALA A 1 117 ? -15.571 -2.169 9.649 1.00 86.56 117 ALA A C 1
ATOM 958 O O . ALA A 1 117 ? -16.468 -1.716 10.360 1.00 86.56 117 ALA A O 1
ATOM 959 N N . ARG A 1 118 ? -14.353 -2.431 10.143 1.00 86.31 118 ARG A N 1
ATOM 960 C CA . ARG A 1 118 ? -13.966 -2.146 11.535 1.00 86.31 118 ARG A CA 1
ATOM 961 C C . ARG A 1 118 ? -13.896 -0.647 11.826 1.00 86.31 118 ARG A C 1
ATOM 963 O O . ARG A 1 118 ? -14.310 -0.229 12.904 1.00 86.31 118 ARG A O 1
ATOM 970 N N . TYR A 1 119 ? -13.413 0.149 10.875 1.00 85.94 119 TYR A N 1
ATOM 971 C CA . TYR A 1 119 ? -13.354 1.602 10.992 1.00 85.94 119 TYR A CA 1
ATOM 972 C C . TYR A 1 119 ? -14.751 2.233 11.074 1.00 85.94 119 TYR A C 1
ATOM 974 O O . TYR A 1 119 ? -15.002 3.071 11.937 1.00 85.94 119 TYR A O 1
ATOM 982 N N . GLU A 1 120 ? -15.679 1.786 10.224 1.00 82.25 120 GLU A N 1
ATOM 983 C CA . GLU A 1 120 ? -17.052 2.305 10.156 1.00 82.25 120 GLU A CA 1
ATOM 984 C C . GLU A 1 120 ? -17.919 1.879 11.356 1.00 82.25 120 GLU A C 1
ATOM 986 O O . GLU A 1 120 ? -18.824 2.611 11.754 1.00 82.25 120 GLU A O 1
ATOM 991 N N . THR A 1 121 ? -17.656 0.706 11.943 1.00 75.00 121 THR A N 1
ATOM 992 C CA . THR A 1 121 ? -18.443 0.152 13.066 1.00 75.00 121 THR A CA 1
ATOM 993 C C . THR A 1 121 ? -17.861 0.447 14.453 1.00 75.00 121 THR A C 1
ATOM 995 O O . THR A 1 121 ? -18.518 0.176 15.461 1.00 75.00 121 THR A O 1
ATOM 998 N N . GLY A 1 122 ? -16.642 0.987 14.532 1.00 62.44 122 GLY A N 1
ATOM 999 C CA . GLY A 1 122 ? -15.966 1.299 15.790 1.00 62.44 122 GLY A CA 1
ATOM 1000 C C . GLY A 1 122 ? -16.570 2.508 16.514 1.00 62.44 122 GLY A C 1
ATOM 1001 O O . GLY A 1 122 ? -16.788 3.556 15.916 1.00 62.44 122 GLY A O 1
ATOM 1002 N N . ASN A 1 123 ? -16.788 2.385 17.830 1.00 55.38 123 ASN A N 1
ATOM 1003 C CA . ASN A 1 123 ? -17.251 3.499 18.678 1.00 55.38 123 ASN A CA 1
ATOM 1004 C C . ASN A 1 123 ? -16.202 4.617 18.830 1.00 55.38 123 ASN A C 1
ATOM 1006 O O . ASN A 1 123 ? -16.552 5.761 19.099 1.00 55.38 123 ASN A O 1
ATOM 1010 N N . GLU A 1 124 ? -14.927 4.281 18.652 1.00 59.00 124 GLU A N 1
ATOM 1011 C CA . GLU A 1 124 ? -13.816 5.216 18.525 1.00 59.00 124 GLU A CA 1
ATOM 1012 C C . GLU A 1 124 ? -13.215 4.938 17.150 1.00 59.00 124 GLU A C 1
ATOM 1014 O O . GLU A 1 124 ? -12.747 3.823 16.908 1.00 59.00 124 GLU A O 1
ATOM 1019 N N . LYS A 1 125 ? -13.300 5.902 16.227 1.00 65.62 125 LYS A N 1
ATOM 1020 C CA . LYS A 1 125 ? -12.742 5.811 14.871 1.00 65.62 125 LYS A CA 1
ATOM 1021 C C . LYS A 1 125 ? -11.230 5.604 14.937 1.00 65.62 125 LYS A C 1
ATOM 1023 O O . LYS A 1 125 ? -10.447 6.552 14.908 1.00 65.62 125 LYS A O 1
ATOM 1028 N N . GLN A 1 126 ? -10.815 4.354 15.093 1.00 80.69 126 GLN A N 1
ATOM 1029 C CA . GLN A 1 126 ? -9.421 4.022 15.307 1.00 80.69 126 GLN A CA 1
ATOM 1030 C C . GLN A 1 126 ? -8.634 4.214 14.019 1.00 80.69 126 GLN A C 1
ATOM 1032 O O . GLN A 1 126 ? -8.813 3.483 13.043 1.00 80.69 126 GLN A O 1
ATOM 1037 N N . SER A 1 127 ? -7.735 5.193 14.043 1.00 88.38 127 SER A N 1
ATOM 1038 C CA . SER A 1 127 ? -6.941 5.612 12.891 1.00 88.38 127 SER A CA 1
ATOM 1039 C C . SER A 1 127 ? -6.073 4.494 12.307 1.00 88.38 127 SER A C 1
ATOM 1041 O O . SER A 1 127 ? -5.783 4.514 11.114 1.00 88.38 127 SER A O 1
ATOM 1043 N N . ASP A 1 128 ? -5.708 3.479 13.096 1.00 91.44 128 ASP A N 1
ATOM 1044 C CA . ASP A 1 128 ? -4.969 2.312 12.605 1.00 91.44 128 ASP A CA 1
ATOM 1045 C C . ASP A 1 128 ? -5.788 1.457 11.618 1.00 91.44 128 ASP A C 1
ATOM 1047 O O . ASP A 1 128 ? -5.213 0.960 10.652 1.00 91.44 128 ASP A O 1
ATOM 1051 N N . PHE A 1 129 ? -7.116 1.337 11.769 1.00 91.06 129 PHE A N 1
ATOM 1052 C CA . PHE A 1 129 ? -7.943 0.663 10.754 1.00 91.06 129 PHE A CA 1
ATOM 1053 C C . PHE A 1 129 ? -7.977 1.460 9.447 1.00 91.06 129 PHE A C 1
ATOM 1055 O O . PHE A 1 129 ? -7.799 0.884 8.376 1.00 91.06 129 PHE A O 1
ATOM 1062 N N . PHE A 1 130 ? -8.117 2.785 9.524 1.00 90.75 130 PHE A N 1
ATOM 1063 C CA . PHE A 1 130 ? -8.058 3.640 8.338 1.00 90.75 130 PHE A CA 1
ATOM 1064 C C . PHE A 1 130 ? -6.693 3.543 7.641 1.00 90.75 130 PHE A C 1
ATOM 1066 O O . PHE A 1 130 ? -6.617 3.346 6.430 1.00 90.75 130 PHE A O 1
ATOM 1073 N N . ARG A 1 131 ? -5.595 3.574 8.408 1.00 93.38 131 ARG A N 1
ATOM 1074 C CA . ARG A 1 131 ? -4.239 3.399 7.870 1.00 93.38 131 ARG A CA 1
ATOM 1075 C C . ARG A 1 131 ? -4.074 2.050 7.178 1.00 93.38 131 ARG A C 1
ATOM 1077 O O . ARG A 1 131 ? -3.495 2.011 6.095 1.00 93.38 131 ARG A O 1
ATOM 1084 N N . ILE A 1 132 ? -4.593 0.965 7.756 1.00 93.62 132 ILE A N 1
ATOM 1085 C CA . ILE A 1 132 ? -4.569 -0.357 7.117 1.00 93.62 132 ILE A CA 1
ATOM 1086 C C . ILE A 1 132 ? -5.345 -0.335 5.802 1.00 93.62 132 ILE A C 1
ATOM 1088 O O . ILE A 1 132 ? -4.812 -0.804 4.803 1.00 93.62 132 ILE A O 1
ATOM 1092 N N . GLN A 1 133 ? -6.555 0.230 5.780 1.00 92.12 133 GLN A N 1
ATOM 1093 C CA . GLN A 1 133 ? -7.376 0.316 4.571 1.00 92.12 133 GLN A CA 1
ATOM 1094 C C . GLN A 1 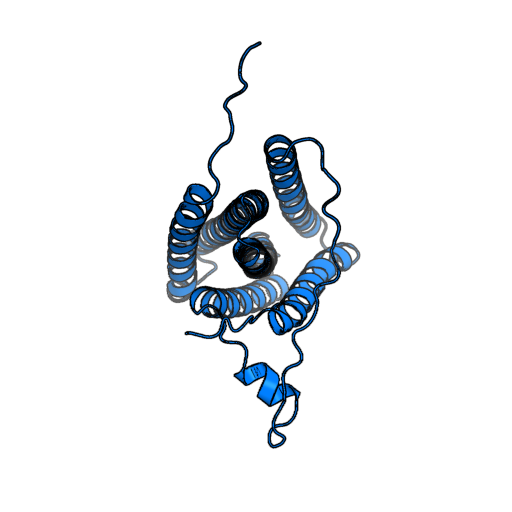133 ? -6.640 1.038 3.433 1.00 92.12 133 GLN A C 1
ATOM 1096 O O . GLN A 1 133 ? -6.485 0.474 2.353 1.00 92.12 133 GLN A O 1
ATOM 1101 N N . VAL A 1 134 ? -6.133 2.245 3.702 1.00 91.25 134 VAL A N 1
ATOM 1102 C CA . VAL A 1 134 ? -5.389 3.076 2.739 1.00 91.25 134 VAL A CA 1
ATOM 1103 C C . VAL A 1 134 ? -4.202 2.306 2.157 1.00 91.25 134 VAL A C 1
ATOM 1105 O O . VAL A 1 134 ? -4.043 2.193 0.944 1.00 91.25 134 VAL A O 1
ATOM 1108 N N . ASN A 1 135 ? -3.363 1.742 3.029 1.00 95.00 135 ASN A N 1
ATOM 1109 C CA . ASN A 1 135 ? -2.149 1.059 2.597 1.00 95.00 135 ASN A CA 1
ATOM 1110 C C . ASN A 1 135 ? -2.465 -0.264 1.883 1.00 95.00 135 ASN A C 1
ATOM 1112 O O . ASN A 1 135 ? -1.745 -0.631 0.958 1.00 95.00 135 ASN A O 1
ATOM 1116 N N . ALA A 1 136 ? -3.534 -0.967 2.271 1.00 92.62 136 ALA A N 1
ATOM 1117 C CA . ALA A 1 136 ? -3.933 -2.219 1.637 1.00 92.62 136 ALA A CA 1
ATOM 1118 C C . ALA A 1 136 ? -4.252 -2.018 0.152 1.00 92.62 136 ALA A C 1
ATOM 1120 O O . ALA A 1 136 ? -3.838 -2.838 -0.657 1.00 92.62 136 ALA A O 1
ATOM 1121 N N . TYR A 1 137 ? -4.902 -0.917 -0.229 1.00 89.50 137 TYR A N 1
ATOM 1122 C CA . TYR A 1 137 ? -5.196 -0.640 -1.638 1.00 89.50 137 TYR A CA 1
ATOM 1123 C C . TYR A 1 137 ? -3.952 -0.263 -2.448 1.00 89.50 137 TYR A C 1
ATOM 1125 O O . TYR A 1 137 ? -3.820 -0.671 -3.599 1.00 89.50 137 TYR A O 1
ATOM 1133 N N . LEU A 1 138 ? -2.985 0.426 -1.838 1.00 91.06 138 LEU A N 1
ATOM 1134 C CA . LEU A 1 138 ? -1.774 0.867 -2.534 1.00 91.06 138 LEU A CA 1
ATOM 1135 C C . LEU A 1 138 ? -0.768 -0.261 -2.817 1.00 91.06 138 LEU A C 1
ATOM 1137 O O . LEU A 1 138 ? -0.048 -0.203 -3.813 1.00 91.06 138 LEU A O 1
ATOM 1141 N N . VAL A 1 139 ? -0.697 -1.300 -1.975 1.00 93.38 139 VAL A N 1
ATOM 1142 C CA . VAL A 1 139 ? 0.237 -2.430 -2.170 1.00 93.38 139 VAL A CA 1
ATOM 1143 C C . VAL A 1 139 ? 0.095 -3.093 -3.555 1.00 93.38 139 VAL A C 1
ATOM 1145 O O . VAL A 1 139 ? 1.099 -3.163 -4.272 1.00 93.38 139 VAL A O 1
ATOM 1148 N N . PRO A 1 140 ? -1.091 -3.582 -3.969 1.00 89.56 140 PRO A N 1
ATOM 1149 C CA . PRO A 1 140 ? -1.269 -4.182 -5.289 1.00 89.56 140 PRO A CA 1
ATOM 1150 C C . PRO A 1 140 ? -1.060 -3.182 -6.434 1.00 89.56 140 PRO A C 1
ATOM 1152 O O . PRO A 1 140 ? -0.513 -3.579 -7.460 1.00 89.56 140 PRO A O 1
ATOM 1155 N N . VAL A 1 141 ? -1.405 -1.900 -6.263 1.00 88.12 141 VAL A N 1
ATOM 1156 C CA . VAL A 1 141 ? -1.166 -0.860 -7.284 1.00 88.12 141 VAL A CA 1
ATOM 1157 C C . VAL A 1 141 ? 0.329 -0.727 -7.582 1.00 88.12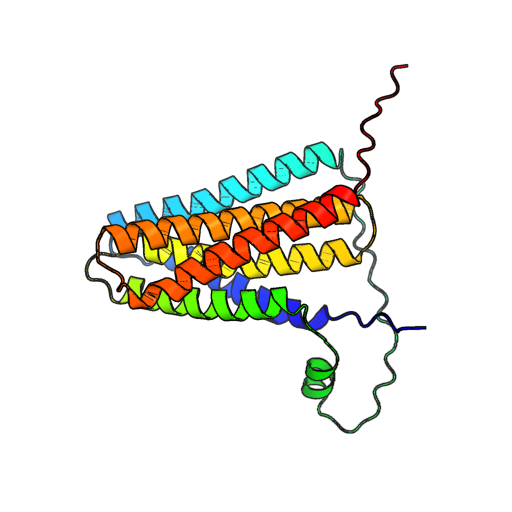 141 VAL A C 1
ATOM 1159 O O . VAL A 1 141 ? 0.755 -0.878 -8.730 1.00 88.12 141 VAL A O 1
ATOM 1162 N N . LYS A 1 142 ? 1.160 -0.544 -6.547 1.00 90.94 142 LYS A N 1
ATOM 1163 C CA . LYS A 1 142 ? 2.617 -0.438 -6.730 1.00 90.94 142 LYS A CA 1
ATOM 1164 C C . LYS A 1 142 ? 3.227 -1.737 -7.242 1.00 90.94 142 LYS A C 1
ATOM 1166 O O . LYS A 1 142 ? 4.125 -1.713 -8.077 1.00 90.94 142 LYS A O 1
ATOM 1171 N N . LEU A 1 143 ? 2.724 -2.889 -6.798 1.00 89.06 143 LEU A N 1
ATOM 1172 C CA . LEU A 1 143 ? 3.218 -4.176 -7.278 1.00 89.06 143 LEU A CA 1
ATOM 1173 C C . LEU A 1 143 ? 2.931 -4.378 -8.776 1.00 89.06 143 LEU A C 1
ATOM 1175 O O . LEU A 1 143 ? 3.811 -4.821 -9.513 1.00 89.06 143 LEU A O 1
ATOM 1179 N N . ALA A 1 144 ? 1.737 -4.007 -9.239 1.00 85.31 144 ALA A N 1
ATOM 1180 C CA . ALA A 1 144 ? 1.389 -4.070 -10.652 1.00 85.31 144 ALA A CA 1
ATOM 1181 C C . ALA A 1 144 ? 2.222 -3.095 -11.498 1.00 85.31 144 ALA A C 1
ATOM 1183 O O . ALA A 1 144 ? 2.733 -3.491 -12.548 1.00 85.31 144 ALA A O 1
ATOM 1184 N N . SER A 1 145 ? 2.424 -1.864 -11.011 1.00 84.81 145 SER A N 1
ATOM 1185 C CA . SER A 1 145 ? 3.333 -0.888 -11.629 1.00 84.81 145 SER A CA 1
ATOM 1186 C C . SER A 1 145 ? 4.747 -1.463 -11.767 1.00 84.81 145 SER A C 1
ATOM 1188 O O . SER A 1 145 ? 5.350 -1.435 -12.844 1.00 84.81 145 SER A O 1
ATOM 1190 N N . ALA A 1 146 ? 5.247 -2.102 -10.708 1.00 86.44 146 ALA A N 1
ATOM 1191 C CA . ALA A 1 146 ? 6.572 -2.694 -10.705 1.00 86.44 146 ALA A CA 1
ATOM 1192 C C . ALA A 1 146 ? 6.736 -3.814 -11.743 1.00 86.44 146 ALA A C 1
ATOM 1194 O O . ALA A 1 146 ? 7.710 -3.819 -12.499 1.00 86.44 146 ALA A O 1
ATOM 1195 N N . PHE A 1 147 ? 5.769 -4.732 -11.828 1.00 83.06 147 PHE A N 1
ATOM 1196 C CA . PHE A 1 147 ? 5.764 -5.767 -12.862 1.00 83.06 147 PHE A CA 1
ATOM 1197 C C . PHE A 1 147 ? 5.667 -5.166 -14.272 1.00 83.06 147 PHE A C 1
ATOM 1199 O O . PHE A 1 147 ? 6.382 -5.605 -15.173 1.00 83.06 147 PHE A O 1
ATOM 1206 N N . GLY A 1 148 ? 4.833 -4.137 -14.458 1.00 78.44 148 GLY A N 1
ATOM 1207 C CA . GLY A 1 148 ? 4.652 -3.464 -15.746 1.00 78.44 148 GLY A CA 1
ATOM 1208 C C . GLY A 1 148 ? 5.926 -2.793 -16.259 1.00 78.44 148 GLY A C 1
ATOM 1209 O O . GLY A 1 148 ? 6.202 -2.821 -17.460 1.00 78.44 148 GLY A O 1
ATOM 1210 N N . HIS A 1 149 ? 6.728 -2.228 -15.357 1.00 80.19 149 HIS A N 1
ATOM 1211 C CA . HIS A 1 149 ? 8.029 -1.669 -15.702 1.00 80.19 149 HIS A CA 1
ATOM 1212 C C . HIS A 1 149 ? 9.098 -2.746 -15.906 1.00 80.19 149 HIS A C 1
ATOM 1214 O O . HIS A 1 149 ? 9.886 -2.641 -16.842 1.00 80.19 149 HIS A O 1
ATOM 1220 N N . GLU A 1 150 ? 9.127 -3.815 -15.108 1.00 76.75 150 GLU A N 1
ATOM 1221 C CA . GLU A 1 150 ? 10.134 -4.866 -15.304 1.00 76.75 150 GLU A CA 1
ATOM 1222 C C . GLU A 1 150 ? 10.044 -5.528 -16.688 1.00 76.75 150 GLU A C 1
ATOM 1224 O O . GLU A 1 150 ? 11.069 -5.801 -17.317 1.00 76.75 150 GLU A O 1
ATOM 1229 N N . ALA A 1 151 ? 8.830 -5.692 -17.204 1.00 74.44 151 ALA A N 1
ATOM 1230 C CA . ALA A 1 151 ? 8.587 -6.297 -18.507 1.00 74.44 151 ALA A CA 1
ATOM 1231 C C . ALA A 1 151 ? 9.112 -5.488 -19.705 1.00 74.44 151 ALA A C 1
ATOM 1233 O O . ALA A 1 151 ? 9.163 -6.013 -20.816 1.00 74.44 151 ALA A O 1
ATOM 1234 N N . GLN A 1 152 ? 9.489 -4.221 -19.506 1.00 74.12 152 GLN A N 1
ATOM 1235 C CA . GLN A 1 152 ? 10.047 -3.369 -20.563 1.00 74.12 152 GLN A CA 1
ATOM 1236 C C . GLN A 1 152 ? 11.536 -3.663 -20.820 1.00 74.12 152 GLN A C 1
ATOM 1238 O O . GLN A 1 152 ? 12.093 -3.169 -21.796 1.00 74.12 152 GLN A O 1
ATOM 1243 N N . GLU A 1 153 ? 12.168 -4.491 -19.973 1.00 69.88 153 GLU A N 1
ATOM 1244 C CA . GLU A 1 153 ? 13.537 -5.021 -20.108 1.00 69.88 153 GLU A CA 1
ATOM 1245 C C . GLU A 1 153 ? 14.657 -3.969 -20.289 1.00 69.88 153 GLU A C 1
ATOM 1247 O O . GLU A 1 153 ? 15.802 -4.320 -20.582 1.00 69.88 153 GLU A O 1
ATOM 1252 N N . ASP A 1 154 ? 14.381 -2.682 -20.059 1.00 78.38 154 ASP A N 1
ATOM 1253 C CA . ASP A 1 154 ? 15.383 -1.617 -20.064 1.00 78.38 154 ASP A CA 1
ATOM 1254 C C . ASP A 1 154 ? 15.867 -1.256 -18.644 1.00 78.38 154 ASP A C 1
ATOM 1256 O O . ASP A 1 154 ? 15.193 -1.474 -17.633 1.00 78.38 154 ASP A O 1
ATOM 1260 N N . SER A 1 155 ? 17.085 -0.710 -18.544 1.00 75.81 155 SER A N 1
ATOM 1261 C CA . SER A 1 155 ? 17.716 -0.413 -17.250 1.00 75.81 155 SER A CA 1
ATOM 1262 C C . SER A 1 155 ? 16.992 0.667 -16.444 1.00 75.81 155 SER A C 1
ATOM 1264 O O . SER A 1 155 ? 17.068 0.660 -15.216 1.00 75.81 155 SER A O 1
ATOM 1266 N N . SER A 1 156 ? 16.321 1.607 -17.113 1.00 81.75 156 SER A N 1
ATOM 1267 C CA . SER A 1 156 ? 15.532 2.648 -16.456 1.00 81.75 156 SER A CA 1
ATOM 1268 C C . SER A 1 156 ? 14.235 2.059 -15.912 1.00 81.75 156 SER A C 1
ATOM 1270 O O . 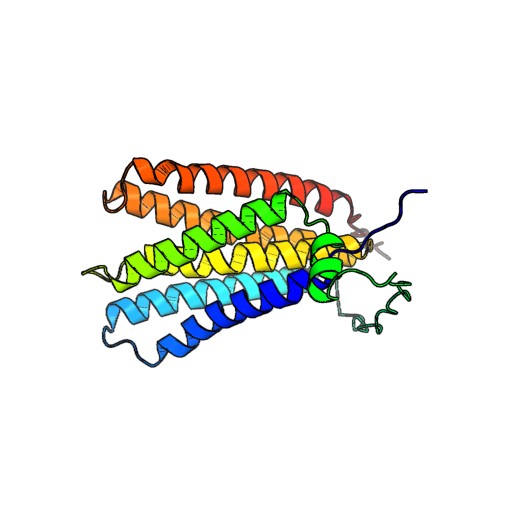SER A 1 156 ? 13.892 2.325 -14.764 1.00 81.75 156 SER A O 1
ATOM 1272 N N . ALA A 1 157 ? 13.575 1.186 -16.665 1.00 80.94 157 ALA A N 1
ATOM 1273 C CA . ALA A 1 157 ? 12.381 0.482 -16.233 1.00 80.94 157 ALA A CA 1
ATOM 1274 C C . ALA A 1 157 ? 12.669 -0.486 -15.074 1.00 80.94 157 ALA A C 1
ATOM 1276 O O . ALA A 1 157 ? 11.908 -0.525 -14.113 1.00 80.94 157 ALA A O 1
ATOM 1277 N N . ALA A 1 158 ? 13.824 -1.160 -15.057 1.00 81.25 158 ALA A N 1
ATOM 1278 C CA . ALA A 1 158 ? 14.256 -1.952 -13.900 1.00 81.25 158 ALA A CA 1
ATOM 1279 C C . ALA A 1 158 ? 14.472 -1.101 -12.628 1.00 81.25 158 ALA A C 1
ATOM 1281 O O . ALA A 1 158 ? 14.178 -1.557 -11.520 1.00 81.25 158 ALA A O 1
ATOM 1282 N N . LEU A 1 159 ? 14.968 0.139 -12.766 1.00 84.50 159 LEU A N 1
ATOM 1283 C CA . LEU A 1 159 ? 15.089 1.082 -11.644 1.00 84.50 159 LEU A CA 1
ATOM 1284 C C . LEU A 1 159 ? 13.722 1.544 -11.135 1.00 84.50 159 LEU A C 1
ATOM 1286 O O . LEU A 1 159 ? 13.536 1.620 -9.921 1.00 84.50 159 LEU A O 1
ATOM 1290 N N . ILE A 1 160 ? 12.788 1.832 -12.045 1.00 86.31 160 ILE A N 1
ATOM 1291 C CA . ILE A 1 160 ? 11.412 2.198 -11.695 1.00 86.31 160 ILE A CA 1
ATOM 1292 C C . ILE A 1 160 ? 10.745 1.020 -10.978 1.00 86.31 160 ILE A C 1
ATOM 1294 O O . ILE A 1 160 ? 10.296 1.179 -9.850 1.00 86.31 160 ILE A O 1
ATOM 1298 N N . ALA A 1 161 ? 10.811 -0.190 -11.541 1.00 86.31 161 ALA A N 1
ATOM 1299 C CA . ALA A 1 161 ? 10.267 -1.402 -10.931 1.00 86.31 161 ALA A CA 1
ATOM 1300 C C . ALA A 1 161 ? 10.808 -1.657 -9.514 1.00 86.31 161 ALA A C 1
ATOM 1302 O O . ALA A 1 161 ? 10.056 -1.957 -8.587 1.00 86.31 161 ALA A O 1
ATOM 1303 N N . ALA A 1 162 ? 12.119 -1.491 -9.308 1.00 88.56 162 ALA A N 1
ATOM 1304 C CA . ALA A 1 162 ? 12.717 -1.615 -7.982 1.00 88.56 162 ALA A CA 1
ATOM 1305 C C . ALA A 1 162 ? 12.189 -0.559 -6.995 1.00 88.56 162 ALA A C 1
ATOM 1307 O O . ALA A 1 162 ? 12.030 -0.864 -5.812 1.00 88.56 162 ALA A O 1
ATOM 1308 N N . LYS A 1 163 ? 11.915 0.663 -7.467 1.00 89.50 163 LYS A N 1
ATOM 1309 C CA . LYS A 1 163 ? 11.393 1.748 -6.634 1.00 89.50 163 LYS A CA 1
ATOM 1310 C C . LYS A 1 163 ? 9.914 1.554 -6.285 1.00 89.50 163 LYS A C 1
ATOM 1312 O O . LYS A 1 163 ? 9.537 1.764 -5.136 1.00 89.50 163 LYS A O 1
ATOM 1317 N N . GLU A 1 164 ? 9.116 1.064 -7.225 1.00 91.50 164 GLU A N 1
ATOM 1318 C CA . GLU A 1 164 ? 7.722 0.670 -6.993 1.00 91.50 164 GLU A CA 1
ATOM 1319 C C . GLU A 1 164 ? 7.621 -0.484 -5.976 1.00 91.50 164 GLU A C 1
ATOM 1321 O O . GLU A 1 164 ? 6.809 -0.437 -5.052 1.00 91.50 164 GLU A O 1
ATOM 1326 N N . ALA A 1 165 ? 8.517 -1.480 -6.040 1.00 90.44 165 ALA A N 1
ATOM 1327 C CA . ALA A 1 165 ? 8.608 -2.504 -4.991 1.00 90.44 165 ALA A CA 1
ATOM 1328 C C . ALA A 1 165 ? 9.030 -1.943 -3.624 1.00 90.44 165 ALA A C 1
ATOM 1330 O O . ALA A 1 165 ? 8.522 -2.407 -2.602 1.00 90.44 165 ALA A O 1
ATOM 1331 N N . ASP A 1 166 ? 9.941 -0.962 -3.587 1.00 92.50 166 ASP A N 1
ATOM 1332 C CA . ASP A 1 166 ? 10.313 -0.281 -2.339 1.00 92.50 166 ASP A CA 1
ATOM 1333 C C . ASP A 1 166 ? 9.082 0.417 -1.717 1.00 92.50 166 ASP A C 1
ATOM 1335 O O . ASP A 1 166 ? 8.868 0.306 -0.508 1.00 92.50 166 ASP A O 1
ATOM 1339 N N . LEU A 1 167 ? 8.236 1.071 -2.525 1.00 93.75 167 LEU A N 1
ATOM 1340 C CA . LEU A 1 167 ? 6.975 1.675 -2.068 1.00 93.75 167 LEU A CA 1
ATOM 1341 C C . LEU A 1 167 ? 5.980 0.628 -1.553 1.00 93.75 167 LEU A C 1
ATOM 1343 O O . LEU A 1 167 ? 5.476 0.766 -0.437 1.00 93.75 167 LEU A O 1
ATOM 1347 N N . ALA A 1 168 ? 5.755 -0.456 -2.303 1.00 94.56 168 ALA A N 1
ATOM 1348 C CA . ALA A 1 168 ? 4.906 -1.560 -1.853 1.00 94.56 168 ALA A CA 1
ATOM 1349 C C . ALA A 1 168 ? 5.368 -2.099 -0.486 1.00 94.56 168 ALA A C 1
ATOM 1351 O O . ALA A 1 168 ? 4.552 -2.354 0.402 1.00 94.56 168 ALA A O 1
ATOM 1352 N N . GLN A 1 169 ? 6.685 -2.210 -0.276 1.00 94.69 169 GLN A N 1
ATOM 1353 C CA . GLN A 1 169 ? 7.251 -2.660 0.993 1.00 94.69 169 GLN A CA 1
ATOM 1354 C C . GLN A 1 169 ? 6.959 -1.684 2.143 1.00 94.69 169 GLN A C 1
ATOM 1356 O O . GLN A 1 169 ? 6.670 -2.120 3.260 1.00 94.69 169 GLN A O 1
ATOM 1361 N N . VAL A 1 170 ? 7.025 -0.372 1.892 1.00 95.25 170 VAL A N 1
ATOM 1362 C CA . VAL A 1 170 ? 6.672 0.651 2.889 1.00 95.25 170 VAL A CA 1
ATOM 1363 C C . VAL A 1 170 ? 5.217 0.495 3.326 1.00 95.25 170 VAL A C 1
ATOM 1365 O O . VAL A 1 170 ? 4.947 0.482 4.528 1.00 95.25 170 VAL A O 1
ATOM 1368 N N . TYR A 1 171 ? 4.292 0.306 2.385 1.00 95.75 171 TYR A N 1
ATOM 1369 C CA . TYR A 1 171 ? 2.872 0.148 2.704 1.00 95.75 171 TYR A CA 1
ATOM 1370 C C . TYR A 1 171 ? 2.585 -1.141 3.481 1.00 95.75 171 TYR A C 1
ATOM 1372 O O . TYR A 1 171 ? 1.884 -1.102 4.494 1.00 95.75 171 TYR A O 1
ATOM 1380 N N . VAL A 1 172 ? 3.204 -2.268 3.106 1.00 96.00 172 VAL A N 1
ATOM 1381 C CA . VAL A 1 172 ? 3.099 -3.523 3.878 1.00 96.00 172 VAL A CA 1
ATOM 1382 C C . VAL A 1 172 ? 3.633 -3.350 5.301 1.00 96.00 172 VAL A C 1
ATOM 1384 O O . VAL A 1 172 ? 3.013 -3.816 6.258 1.00 96.00 172 VAL A O 1
ATOM 1387 N N . ARG A 1 173 ? 4.748 -2.632 5.478 1.00 94.88 173 ARG A N 1
ATOM 1388 C CA . ARG A 1 173 ? 5.289 -2.358 6.815 1.00 94.88 173 ARG A CA 1
ATOM 1389 C C . ARG A 1 173 ? 4.327 -1.529 7.660 1.00 94.88 173 ARG A C 1
ATOM 1391 O O . ARG A 1 173 ? 4.120 -1.861 8.824 1.00 94.88 173 ARG A O 1
ATOM 1398 N N . ARG A 1 174 ? 3.717 -0.489 7.086 1.00 95.50 174 ARG A N 1
ATOM 1399 C CA . ARG A 1 174 ? 2.720 0.348 7.776 1.00 95.50 174 ARG A CA 1
ATOM 1400 C C . ARG A 1 174 ? 1.502 -0.461 8.209 1.00 95.50 174 ARG A C 1
ATOM 1402 O O . ARG A 1 174 ? 1.056 -0.312 9.343 1.00 95.50 174 ARG A O 1
ATOM 1409 N N . ILE A 1 175 ? 1.012 -1.347 7.340 1.00 95.12 175 ILE A N 1
ATOM 1410 C CA . ILE A 1 175 ? -0.057 -2.301 7.667 1.00 95.12 175 ILE A CA 1
ATOM 1411 C C . ILE A 1 175 ? 0.339 -3.143 8.881 1.00 95.12 175 ILE A C 1
ATOM 1413 O O . ILE A 1 175 ? -0.420 -3.226 9.844 1.00 95.12 175 ILE A O 1
ATOM 1417 N N . ARG A 1 176 ? 1.538 -3.737 8.853 1.00 93.88 176 ARG A N 1
ATOM 1418 C CA . ARG A 1 176 ? 2.051 -4.582 9.937 1.00 93.88 176 ARG A CA 1
ATOM 1419 C C . ARG A 1 176 ? 2.132 -3.815 11.258 1.00 93.88 176 ARG A C 1
ATOM 1421 O O . ARG A 1 176 ? 1.609 -4.288 12.258 1.00 93.88 176 ARG A O 1
ATOM 1428 N N . GLU A 1 177 ? 2.709 -2.615 11.250 1.00 93.31 177 GLU A N 1
ATOM 1429 C CA . GLU A 1 177 ? 2.811 -1.753 12.437 1.00 93.31 177 GLU A CA 1
ATOM 1430 C C . GLU A 1 177 ? 1.436 -1.404 13.029 1.00 93.31 177 GLU A C 1
ATOM 1432 O O . GLU A 1 177 ? 1.267 -1.394 14.249 1.00 93.31 177 GLU A O 1
ATOM 1437 N N . SER A 1 178 ? 0.445 -1.114 12.184 1.00 93.81 178 SER A N 1
ATOM 1438 C CA . SER A 1 178 ? -0.919 -0.825 12.637 1.00 93.81 178 SER A CA 1
ATOM 1439 C C . SER A 1 178 ? -1.623 -2.073 13.180 1.00 93.81 178 SER A C 1
ATOM 1441 O O . SER A 1 178 ? -2.261 -2.001 14.229 1.00 93.81 178 SER A O 1
ATOM 1443 N N . LEU A 1 179 ? -1.447 -3.238 12.551 1.00 91.31 179 LEU A N 1
ATOM 1444 C CA . LEU A 1 179 ? -1.954 -4.511 13.075 1.00 91.31 179 LEU A CA 1
ATOM 1445 C C . LEU A 1 179 ? -1.326 -4.862 14.439 1.00 91.31 179 LEU A C 1
ATOM 1447 O O . LEU A 1 179 ? -2.042 -5.258 15.357 1.00 91.31 179 LEU A O 1
ATOM 1451 N N . GLU A 1 180 ? -0.016 -4.663 14.609 1.00 91.12 180 GLU A N 1
ATOM 1452 C CA . GLU A 1 180 ? 0.689 -4.883 15.883 1.00 91.12 180 GLU A CA 1
ATOM 1453 C C . GLU A 1 180 ? 0.149 -3.982 17.003 1.00 91.12 180 GLU A C 1
ATOM 1455 O O . GLU A 1 180 ? -0.063 -4.446 18.126 1.00 91.12 180 GLU A O 1
ATOM 1460 N N . LYS A 1 181 ? -0.124 -2.703 16.709 1.00 91.06 181 LYS A N 1
ATOM 1461 C CA . LYS A 1 181 ? -0.729 -1.766 17.672 1.00 91.06 181 LYS A CA 1
ATOM 1462 C C . LYS A 1 181 ? -2.127 -2.203 18.093 1.00 91.06 181 LYS A C 1
ATOM 1464 O O . LYS A 1 181 ? -2.417 -2.246 19.289 1.00 91.06 181 LYS A O 1
ATOM 1469 N N . LEU A 1 182 ? -2.972 -2.563 17.126 1.00 89.75 182 LEU A N 1
ATOM 1470 C CA . LEU A 1 182 ? -4.331 -3.040 17.384 1.00 89.75 182 LEU A CA 1
ATOM 1471 C C . LEU A 1 182 ? -4.325 -4.323 18.226 1.00 89.75 182 LEU A C 1
ATOM 1473 O O . LEU A 1 182 ? -5.158 -4.484 19.122 1.00 89.75 182 LEU A O 1
ATOM 1477 N N . GLN A 1 183 ? -3.369 -5.220 17.974 1.00 88.81 183 GLN A N 1
ATOM 1478 C CA . GLN A 1 183 ? -3.192 -6.438 18.759 1.00 88.81 183 GLN A CA 1
ATOM 1479 C C . GLN A 1 183 ? -2.719 -6.131 20.183 1.00 88.81 183 GLN A C 1
ATOM 1481 O O . GLN A 1 183 ? -3.284 -6.657 21.141 1.00 88.81 183 GLN A O 1
ATOM 1486 N N . ALA A 1 184 ? -1.717 -5.263 20.344 1.00 88.88 184 ALA A N 1
ATOM 1487 C CA . ALA A 1 184 ? -1.199 -4.871 21.655 1.00 88.88 184 ALA A CA 1
ATOM 1488 C C . ALA A 1 184 ? -2.276 -4.207 22.530 1.00 88.88 184 ALA A C 1
ATOM 1490 O O . ALA A 1 184 ? -2.312 -4.413 23.743 1.00 88.88 184 ALA A O 1
ATOM 1491 N N . ALA A 1 185 ? -3.191 -3.463 21.909 1.00 88.31 185 ALA A N 1
ATOM 1492 C CA . ALA A 1 185 ? -4.348 -2.860 22.562 1.00 88.31 185 ALA A CA 1
ATOM 1493 C C . ALA A 1 185 ? -5.555 -3.814 22.708 1.00 88.31 185 ALA A C 1
ATOM 1495 O O . ALA A 1 185 ? -6.594 -3.406 23.220 1.00 88.31 185 ALA A O 1
ATOM 1496 N N . SER A 1 186 ? -5.420 -5.092 22.324 1.00 87.19 186 SER A N 1
ATOM 1497 C CA . SER A 1 186 ? -6.461 -6.131 22.435 1.00 87.19 186 SER A CA 1
ATOM 1498 C C . SER A 1 186 ? -7.769 -5.809 21.693 1.00 87.19 186 SER A C 1
ATOM 1500 O O . SER A 1 186 ? -8.845 -6.236 22.107 1.00 87.19 186 SER A O 1
ATOM 1502 N N . ILE A 1 187 ? -7.687 -5.050 20.597 1.00 85.38 187 ILE A N 1
ATOM 1503 C CA . ILE A 1 187 ? -8.846 -4.656 19.772 1.00 85.38 187 ILE A CA 1
ATOM 1504 C C . ILE A 1 187 ? -9.141 -5.698 18.692 1.00 85.38 187 ILE A C 1
ATOM 1506 O O . ILE A 1 187 ? -10.297 -5.918 18.316 1.00 85.38 187 ILE A O 1
ATOM 1510 N N . ILE A 1 188 ? -8.087 -6.338 18.190 1.00 82.06 188 ILE A N 1
ATOM 1511 C CA . ILE A 1 188 ? -8.165 -7.456 17.251 1.00 82.06 188 ILE A CA 1
ATOM 1512 C C . ILE A 1 188 ? -7.829 -8.759 17.977 1.00 82.06 188 ILE A C 1
ATOM 1514 O O . ILE A 1 188 ? -7.029 -8.780 18.917 1.00 82.06 188 ILE A O 1
ATOM 1518 N N . ALA A 1 189 ? -8.479 -9.846 17.572 1.00 76.88 189 ALA A N 1
ATOM 1519 C CA . ALA A 1 189 ? -8.322 -11.146 18.209 1.00 76.88 189 ALA A CA 1
ATOM 1520 C C . ALA A 1 189 ? -6.997 -11.806 17.800 1.00 76.88 189 ALA A C 1
ATOM 1522 O O . ALA A 1 189 ? -6.458 -11.563 16.724 1.00 76.88 189 ALA A O 1
ATOM 1523 N N . THR A 1 190 ? -6.494 -12.730 18.623 1.00 69.00 190 THR A N 1
ATOM 1524 C CA . THR A 1 190 ? -5.314 -13.550 18.284 1.00 69.00 190 THR A CA 1
ATOM 1525 C C . THR A 1 190 ? -5.528 -14.389 17.016 1.00 69.00 190 THR A C 1
ATOM 1527 O O . THR A 1 190 ? -4.572 -14.747 16.340 1.00 69.00 190 THR A O 1
ATOM 1530 N N . GLU A 1 191 ? -6.777 -14.683 16.661 1.00 60.69 191 GLU A N 1
ATOM 1531 C CA . GLU A 1 191 ? -7.154 -15.405 15.438 1.00 60.69 191 GLU A CA 1
ATOM 1532 C C . GLU A 1 191 ? -6.914 -14.573 14.163 1.00 60.69 191 GLU A C 1
ATOM 1534 O O . GLU A 1 191 ? -6.748 -15.132 13.085 1.00 60.69 191 GLU A O 1
ATOM 1539 N N . GLU A 1 192 ? -6.778 -13.248 14.283 1.00 71.94 192 GLU A N 1
ATOM 1540 C CA . GLU A 1 192 ? -6.430 -12.342 13.178 1.00 71.94 192 GLU A CA 1
ATOM 1541 C C . GLU A 1 192 ? -4.899 -12.303 12.920 1.00 71.94 192 GLU A C 1
ATOM 1543 O O . GLU A 1 192 ? -4.426 -11.573 12.049 1.00 71.94 192 GLU A O 1
ATOM 1548 N N . ASN A 1 193 ? -4.115 -13.155 13.607 1.00 73.75 193 ASN A N 1
ATOM 1549 C CA . ASN A 1 193 ? -2.669 -13.350 13.398 1.00 73.75 193 ASN A CA 1
ATOM 1550 C C . ASN A 1 193 ? -2.294 -13.783 11.978 1.00 73.75 193 ASN A C 1
ATOM 1552 O O . ASN A 1 193 ? -1.167 -13.540 11.543 1.00 73.75 193 ASN A O 1
ATOM 1556 N N . ASP A 1 194 ? -3.202 -14.435 11.255 1.00 82.25 194 ASP A N 1
ATOM 1557 C CA . ASP A 1 194 ? -2.929 -14.847 9.880 1.00 82.25 194 ASP A CA 1
ATOM 1558 C C . ASP A 1 194 ? -2.749 -13.630 8.953 1.00 82.25 194 ASP A C 1
ATOM 1560 O O . ASP A 1 194 ? -1.963 -13.700 8.010 1.00 82.25 194 ASP A O 1
ATOM 1564 N N . LEU A 1 195 ? -3.367 -12.480 9.271 1.00 83.19 195 LEU A N 1
ATOM 1565 C CA . LEU A 1 195 ? -3.159 -11.222 8.542 1.00 83.19 195 LEU A CA 1
ATOM 1566 C C . LEU A 1 195 ? -1.740 -10.674 8.745 1.00 83.19 195 LEU A C 1
ATOM 1568 O O . LEU A 1 195 ? -1.106 -10.242 7.783 1.00 83.19 195 LEU A O 1
ATOM 1572 N N . LEU A 1 196 ? -1.237 -10.727 9.984 1.00 84.50 196 LEU A N 1
ATOM 1573 C CA . LEU A 1 196 ? 0.133 -10.337 10.333 1.00 84.50 196 LEU A CA 1
ATOM 1574 C C . LEU A 1 196 ? 1.161 -11.264 9.681 1.00 84.50 196 LEU A C 1
ATOM 1576 O O . LEU A 1 196 ? 2.135 -10.792 9.098 1.00 84.50 196 LEU A O 1
ATOM 1580 N N . ARG A 1 197 ? 0.922 -12.580 9.732 1.00 87.88 197 ARG A N 1
ATOM 1581 C CA . ARG A 1 197 ? 1.816 -13.573 9.125 1.00 87.88 197 ARG A CA 1
ATOM 1582 C C . ARG A 1 197 ? 1.910 -13.393 7.610 1.00 87.88 197 ARG A C 1
ATOM 1584 O O . ARG A 1 197 ? 3.006 -13.475 7.059 1.00 87.88 197 ARG A O 1
ATOM 1591 N N . GLU A 1 198 ? 0.789 -13.130 6.937 1.00 89.25 198 GLU A N 1
ATOM 1592 C CA . GLU A 1 198 ? 0.811 -12.865 5.496 1.00 89.25 198 GLU A CA 1
ATOM 1593 C C . GLU A 1 198 ? 1.532 -11.543 5.187 1.00 89.25 198 GLU A C 1
ATOM 1595 O O . GLU A 1 198 ? 2.346 -11.510 4.270 1.00 89.25 198 GLU A O 1
ATOM 1600 N N . ALA A 1 199 ? 1.355 -10.489 5.995 1.00 88.81 199 ALA A N 1
ATOM 1601 C CA . ALA A 1 199 ? 2.105 -9.238 5.831 1.00 88.81 199 ALA A CA 1
ATOM 1602 C C . ALA A 1 199 ? 3.632 -9.452 5.916 1.00 88.81 199 ALA A C 1
ATOM 1604 O O . ALA A 1 199 ? 4.380 -8.938 5.085 1.00 88.81 199 ALA A O 1
ATOM 1605 N N . GLU A 1 200 ? 4.108 -10.253 6.876 1.00 88.94 200 GLU A N 1
ATOM 1606 C CA . GLU A 1 200 ? 5.530 -10.620 6.991 1.00 88.94 200 GLU A CA 1
ATOM 1607 C C . GLU A 1 200 ? 6.029 -11.401 5.769 1.00 88.94 200 GLU A C 1
ATOM 1609 O O . GLU A 1 200 ? 7.145 -11.184 5.284 1.00 88.94 200 GLU A O 1
ATOM 1614 N N . HIS A 1 201 ? 5.201 -12.315 5.261 1.00 90.75 201 HIS A N 1
ATOM 1615 C CA . HIS A 1 201 ? 5.533 -13.116 4.092 1.00 90.75 201 HIS A CA 1
ATOM 1616 C C . HIS A 1 201 ? 5.644 -12.252 2.831 1.00 90.75 201 HIS A C 1
ATOM 1618 O O . HIS A 1 201 ? 6.641 -12.347 2.108 1.00 90.75 201 HIS A O 1
ATOM 1624 N N . VAL A 1 202 ? 4.672 -11.361 2.616 1.00 90.69 202 VAL A N 1
ATOM 1625 C CA . VAL A 1 202 ? 4.661 -10.400 1.509 1.00 90.69 202 VAL A CA 1
ATOM 1626 C C . VAL A 1 202 ? 5.853 -9.445 1.604 1.00 90.69 202 VAL A C 1
ATOM 1628 O O . VAL A 1 202 ? 6.547 -9.253 0.607 1.00 90.69 202 VAL A O 1
ATOM 1631 N N . GLU A 1 203 ? 6.167 -8.897 2.786 1.00 90.00 203 GLU A N 1
ATOM 1632 C CA . GLU A 1 203 ? 7.335 -8.019 2.967 1.00 90.00 203 GLU A CA 1
ATOM 1633 C C . GLU A 1 203 ? 8.643 -8.732 2.586 1.00 90.00 203 GLU A C 1
ATOM 1635 O O . GLU A 1 203 ? 9.513 -8.153 1.922 1.00 90.00 203 GLU A O 1
ATOM 1640 N N . LYS A 1 204 ? 8.787 -10.003 2.977 1.00 89.56 204 LYS A N 1
ATOM 1641 C CA . LYS A 1 204 ? 9.965 -10.806 2.640 1.00 89.56 204 LYS A CA 1
ATOM 1642 C C . LYS A 1 204 ? 10.089 -11.027 1.131 1.00 89.56 204 LYS A C 1
ATOM 1644 O O . LYS A 1 204 ? 11.175 -10.830 0.585 1.00 89.56 204 LYS A O 1
ATOM 1649 N N . GLU A 1 205 ? 9.007 -11.410 0.459 1.00 90.69 205 GLU A N 1
ATOM 1650 C CA . GLU A 1 205 ? 9.026 -11.654 -0.987 1.00 90.69 205 GLU A CA 1
ATOM 1651 C C . GLU A 1 205 ? 9.251 -10.373 -1.799 1.00 90.69 205 GLU A C 1
ATOM 1653 O O . GLU A 1 205 ? 10.052 -10.389 -2.738 1.00 90.69 205 GLU A O 1
ATOM 1658 N N . LEU A 1 206 ? 8.663 -9.242 -1.387 1.00 88.44 206 LEU A N 1
ATOM 1659 C CA . LEU A 1 206 ? 8.942 -7.926 -1.976 1.00 88.44 206 LEU A CA 1
ATOM 1660 C C . LEU A 1 206 ? 10.434 -7.591 -1.902 1.00 88.44 206 LEU A C 1
ATOM 1662 O O . LEU A 1 206 ? 11.032 -7.172 -2.894 1.00 88.44 206 LEU A O 1
ATOM 1666 N N . LYS A 1 207 ? 11.068 -7.834 -0.749 1.00 88.00 207 LYS A N 1
ATOM 1667 C CA . LYS A 1 207 ? 12.503 -7.591 -0.560 1.00 88.00 207 LYS A CA 1
ATOM 1668 C C . LYS A 1 207 ? 13.366 -8.460 -1.479 1.00 88.00 207 LYS A C 1
ATOM 1670 O O . LYS A 1 207 ? 14.354 -7.975 -2.038 1.00 88.00 207 LYS A O 1
ATOM 1675 N N . GLU A 1 208 ? 13.016 -9.734 -1.636 1.00 87.75 208 GLU A N 1
ATOM 1676 C CA . GLU A 1 208 ? 13.717 -10.652 -2.541 1.00 87.75 208 GLU A CA 1
ATOM 1677 C C . GLU A 1 208 ? 13.556 -10.221 -4.006 1.00 87.75 208 GLU A C 1
ATOM 1679 O O . GLU A 1 208 ? 14.540 -10.147 -4.747 1.00 87.75 208 GLU A O 1
ATOM 1684 N N . MET A 1 209 ? 12.336 -9.865 -4.410 1.00 83.88 209 MET A N 1
ATOM 1685 C CA . MET A 1 209 ? 12.014 -9.386 -5.754 1.00 83.88 209 MET A CA 1
ATOM 1686 C C . MET A 1 209 ? 12.742 -8.085 -6.099 1.00 83.88 209 MET A C 1
ATOM 1688 O O . MET A 1 209 ? 13.402 -7.995 -7.135 1.00 83.88 209 MET A O 1
ATOM 1692 N N . ARG A 1 210 ? 12.736 -7.119 -5.180 1.00 84.69 210 ARG A N 1
ATOM 1693 C CA . ARG A 1 210 ? 13.472 -5.859 -5.305 1.00 84.69 210 ARG A CA 1
ATOM 1694 C C . ARG A 1 210 ? 14.974 -6.072 -5.478 1.00 84.69 210 ARG A C 1
ATOM 1696 O O . ARG A 1 210 ? 15.615 -5.369 -6.263 1.00 84.69 210 ARG A O 1
ATOM 1703 N N . GLY A 1 211 ? 15.543 -7.058 -4.781 1.00 82.00 211 GLY A N 1
ATOM 1704 C CA . GLY A 1 211 ? 16.938 -7.469 -4.956 1.00 82.00 211 GLY A CA 1
ATOM 1705 C C . GLY A 1 211 ? 17.231 -7.956 -6.378 1.00 82.00 211 GLY A C 1
ATOM 1706 O O . GLY A 1 211 ? 18.229 -7.542 -6.974 1.00 82.00 211 GLY A O 1
ATOM 1707 N N . ARG A 1 212 ? 16.333 -8.769 -6.955 1.00 81.25 212 ARG A N 1
ATOM 1708 C CA . ARG A 1 212 ? 16.447 -9.241 -8.346 1.00 81.25 212 ARG A CA 1
ATOM 1709 C C . ARG A 1 212 ? 16.447 -8.073 -9.332 1.00 81.25 212 ARG A C 1
ATOM 1711 O O . ARG A 1 212 ? 17.350 -7.995 -10.162 1.00 81.25 212 ARG A O 1
ATOM 1718 N N . TRP A 1 213 ? 15.508 -7.139 -9.215 1.00 78.81 213 TRP A N 1
ATOM 1719 C CA . TRP A 1 213 ? 15.393 -6.010 -10.148 1.00 78.81 213 TRP A CA 1
ATOM 1720 C C . TRP A 1 213 ? 16.532 -5.002 -10.019 1.00 78.81 213 TRP A C 1
ATOM 1722 O O . TRP A 1 213 ? 17.107 -4.589 -11.024 1.00 78.81 213 TRP A O 1
ATOM 1732 N N . SER A 1 214 ? 16.969 -4.714 -8.791 1.00 74.38 214 SER A N 1
ATOM 1733 C CA . SER A 1 214 ? 18.123 -3.837 -8.551 1.00 74.38 214 SER A CA 1
ATOM 1734 C C . SER A 1 214 ? 19.413 -4.384 -9.172 1.00 74.38 214 SER A C 1
ATOM 1736 O O . SER A 1 214 ? 20.241 -3.614 -9.648 1.00 74.38 214 SER A O 1
ATOM 1738 N N . SER A 1 215 ? 19.593 -5.710 -9.208 1.00 73.38 215 SER A N 1
ATOM 1739 C CA . SER A 1 215 ? 20.772 -6.330 -9.832 1.00 73.38 215 SER A CA 1
ATOM 1740 C C . SER A 1 215 ? 20.777 -6.284 -11.366 1.00 73.38 215 SER A C 1
ATOM 1742 O O . SER A 1 215 ? 21.836 -6.438 -11.974 1.00 73.38 215 SER A O 1
ATOM 1744 N N . ARG A 1 216 ? 19.617 -6.046 -11.994 1.00 66.94 216 ARG A N 1
ATOM 1745 C CA . ARG A 1 216 ? 19.461 -5.931 -13.454 1.00 66.94 216 ARG A CA 1
ATOM 1746 C C . ARG A 1 216 ? 19.647 -4.508 -13.978 1.00 66.94 216 ARG A C 1
ATOM 1748 O O . ARG A 1 216 ? 19.800 -4.333 -15.181 1.00 66.94 216 ARG A O 1
ATOM 1755 N N . ALA A 1 217 ? 19.683 -3.512 -13.096 1.00 58.94 217 ALA A N 1
ATOM 1756 C CA . ALA A 1 217 ? 20.023 -2.135 -13.427 1.00 58.94 217 ALA A CA 1
ATOM 1757 C C . ALA A 1 217 ? 21.523 -1.887 -13.163 1.00 58.94 217 ALA A C 1
ATOM 1759 O O . ALA A 1 217 ? 21.897 -1.554 -12.034 1.00 58.94 217 ALA A O 1
ATOM 1760 N N . PRO A 1 218 ? 22.427 -2.059 -14.152 1.00 53.09 218 PRO A N 1
ATOM 1761 C CA . PRO A 1 218 ? 23.832 -1.742 -13.949 1.00 53.09 218 PRO A CA 1
ATOM 1762 C C . PRO A 1 218 ? 23.974 -0.248 -13.650 1.00 53.09 218 PRO A C 1
ATOM 1764 O O . PRO A 1 218 ? 23.646 0.610 -14.465 1.00 53.09 218 PRO A O 1
ATOM 1767 N N . TRP A 1 219 ? 24.477 0.064 -12.458 1.00 47.47 219 TRP A N 1
ATOM 1768 C CA . TRP A 1 219 ? 24.779 1.426 -12.041 1.00 47.47 219 TRP A CA 1
ATOM 1769 C C . TRP A 1 219 ? 25.841 2.025 -12.979 1.00 47.47 219 TRP A C 1
ATOM 1771 O O . TRP A 1 219 ? 27.016 1.665 -12.906 1.00 47.47 219 TRP A O 1
ATOM 1781 N N . SER A 1 220 ? 25.458 2.950 -13.864 1.00 50.09 220 SER A N 1
ATOM 1782 C CA . SER A 1 220 ? 26.385 3.658 -14.763 1.00 50.09 220 SER A CA 1
ATOM 1783 C C . SER A 1 220 ? 27.069 4.854 -14.087 1.00 50.09 220 SER A C 1
ATOM 1785 O O . SER A 1 220 ? 27.451 5.815 -14.749 1.00 50.09 220 SER A O 1
ATOM 1787 N N . GLY A 1 221 ? 27.255 4.810 -12.764 1.00 46.47 221 GLY A N 1
ATOM 1788 C CA . GLY A 1 221 ? 27.894 5.859 -11.966 1.00 46.47 221 GLY A CA 1
ATOM 1789 C C . GLY A 1 221 ? 29.417 5.950 -12.129 1.00 46.47 221 GLY A C 1
ATOM 1790 O O . GLY A 1 221 ? 30.119 6.261 -11.171 1.00 46.47 221 GLY A O 1
ATOM 1791 N N . ARG A 1 222 ? 29.957 5.701 -13.330 1.00 40.69 222 ARG A N 1
ATOM 1792 C CA . ARG A 1 222 ? 31.265 6.253 -13.702 1.00 40.69 222 ARG A CA 1
ATOM 1793 C C . ARG A 1 222 ? 31.020 7.578 -14.401 1.00 40.69 222 ARG A C 1
ATOM 1795 O O . ARG A 1 222 ? 30.984 7.651 -15.625 1.00 40.69 222 ARG A O 1
ATOM 1802 N N . ASN A 1 223 ? 30.923 8.632 -13.596 1.00 39.41 223 ASN A N 1
ATOM 1803 C CA . ASN A 1 223 ? 31.428 9.922 -14.034 1.00 39.41 223 ASN A CA 1
ATOM 1804 C C . ASN A 1 223 ? 32.907 9.711 -14.369 1.00 39.41 223 ASN A C 1
ATOM 1806 O O . ASN A 1 223 ? 33.757 9.638 -13.481 1.00 39.41 223 ASN A O 1
ATOM 1810 N N . SER A 1 224 ? 33.197 9.535 -15.655 1.00 36.12 224 SER A N 1
ATOM 1811 C CA . SE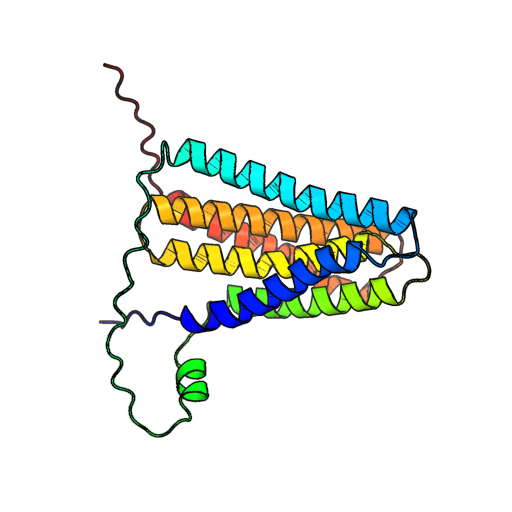R A 1 224 ? 34.532 9.762 -16.180 1.00 36.12 224 SER A CA 1
ATOM 1812 C C . SER A 1 224 ? 34.851 11.220 -15.893 1.00 36.12 224 SER A C 1
ATOM 1814 O O . SER A 1 224 ? 34.308 12.116 -16.531 1.00 36.12 224 SER A O 1
ATOM 1816 N N . ALA A 1 225 ? 35.679 11.441 -14.878 1.00 40.44 225 ALA A N 1
ATOM 1817 C CA . ALA A 1 225 ? 36.387 12.690 -14.715 1.00 40.44 225 ALA A CA 1
ATOM 1818 C C . ALA A 1 225 ? 37.172 12.958 -16.006 1.00 40.44 225 ALA A C 1
ATOM 1820 O O . ALA A 1 225 ? 38.093 12.202 -16.317 1.00 40.44 225 ALA A O 1
ATOM 1821 N N . LEU A 1 226 ? 36.778 14.002 -16.734 1.00 37.66 226 LEU A N 1
ATOM 1822 C CA . LEU A 1 226 ? 37.603 14.761 -17.671 1.00 37.66 226 LEU A CA 1
ATOM 1823 C C . LEU A 1 226 ? 37.182 16.227 -17.594 1.00 37.66 226 LEU A C 1
ATOM 1825 O O . LEU A 1 226 ? 35.966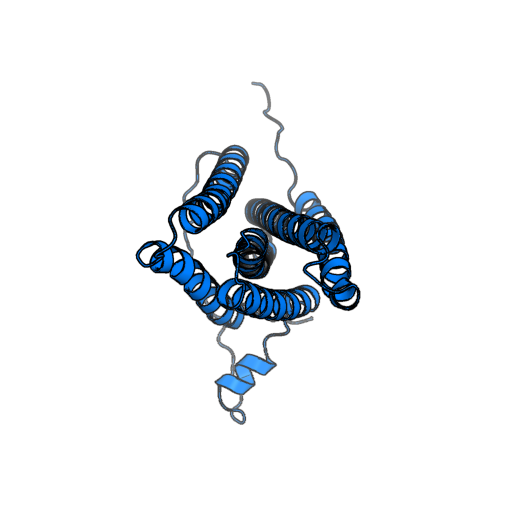 16.488 -17.727 1.00 37.66 226 LEU A O 1
#

pLDDT: mean 73.8, std 18.94, range [29.95, 96.0]